Protein AF-0000000084936678 (afdb_homodimer)

Foldseek 3Di:
DPDVVVVVVVVVQPDDDDPVVVCVVVPVVDDPVRVLLVVLLLQLLLVVLVPPDDLVRSCVVSVHDSVSNVVSVVVLVPDDPVVSVVVNVVRD/DPPPVVVVVVVVQPDDDDPVVVCVVCPVVDDPVRVLLVVLLLQLLLVVLVPPDDLVRSCVVSVHDSVSNVVSVVVLVVDDPVVNVVVNVVRD

Sequence (184 aa):
MENVRWQSVLELVSLPRASEDTAMLLGLLLSHDEREAIGGRLAVFRALLDGQQSQRQIAASLGVSIATITRASNNLKTMSEAERALLSRLILMENVRWQSVLELVSLPRASEDTAMLLGLLLSHDEREAIGGRLAVFRALLDGQQSQRQIAASLGVSIATITRASNNLKTMSEAERALLSRLIL

Radius of gyration: 17.46 Å; Cα contacts (8 Å, |Δi|>4): 165; chains: 2; bounding box: 33×49×37 Å

Solvent-accessible surface area (backbone atoms only — not comparable to full-atom values): 10359 Å² total; per-residue (Å²): 137,72,59,58,47,36,51,52,47,47,56,57,50,28,46,70,47,54,57,69,56,47,49,53,54,48,55,71,56,35,55,73,69,53,43,52,50,37,15,49,45,49,52,48,51,47,46,58,71,67,57,82,55,53,72,68,54,48,23,67,75,69,72,48,55,64,67,60,49,49,51,51,51,51,53,57,67,72,44,51,72,68,55,48,53,50,49,48,62,69,72,96,135,79,55,62,44,36,53,52,47,47,56,57,52,29,44,71,47,55,56,69,57,47,48,52,53,47,55,70,56,38,54,71,68,53,42,51,49,39,15,49,47,49,53,48,52,48,45,60,70,68,58,83,55,54,72,68,54,47,24,67,76,70,72,48,55,63,66,62,50,50,51,51,51,51,56,57,67,72,43,52,73,69,54,47,53,50,48,49,62,69,71,99

Secondary structure (DSSP, 8-state):
-TTHHHHHHHHHHHS---HHHHHHHHHHHS-HHHHHHHHHHHHHHHHHHH--S-HHHHHHHHT--HHHHHHHHHHHHTS-HHHHHHHHHHH-/-TTHHHHHHHHHHHS---HHHHHHHHHHHS-HHHHHHHHHHHHHHHHHHH--S-HHHHHHHHT--HHHHHHHHHHHHTS-HHHHHHHHHHH-

pLDDT: mean 90.64, std 8.25, range [31.53, 96.69]

Organism: Ferrimonas balearica (strain DSM 9799 / CCM 4581 / KCTC 23876 / PAT) (NCBI:txid550540)

InterPro domains:
  IPR000831 Trp repressor [PF01371] (5-90)
  IPR010921 Trp repressor/replication initiator [SSF48295] (3-91)
  IPR013335 Trp repressor, bacterial [MF_00475] (2-91)
  IPR013335 Trp repressor, bacterial [PIRSF003196] (4-91)
  IPR013335 Trp repressor, bacterial [PTHR38025] (3-91)
  IPR013335 Trp repressor, bacterial [TIGR01321] (4-85)
  IPR038116 TrpR-like superfamily [G3DSA:1.10.1270.10] (1-92)

Nearest PDB structures (foldseek):
  1trr-assembly1_A  TM=7.959E-01  e=8.857E-05  Escherichia coli
  6fal-assembly1_A  TM=7.664E-01  e=2.453E-04  Escherichia coli
  1jhg-assembly1_A-2  TM=7.726E-01  e=2.937E-04  Escherichia coli
  6ejz-assembly2_D  TM=7.556E-01  e=5.036E-04  Escherichia coli 55989
  6ekp-assembly1_A  TM=7.319E-01  e=7.661E-04  Escherichia coli K-12

Structure (mmCIF, N/CA/C/O backbone):
data_AF-0000000084936678-model_v1
#
loop_
_entity.id
_entity.type
_entity.pdbx_description
1 polymer 'Trp operon repressor homolog'
#
loop_
_atom_site.group_PDB
_atom_site.id
_atom_site.type_symbol
_atom_site.label_atom_id
_atom_site.label_alt_id
_atom_site.label_comp_id
_atom_site.label_asym_id
_atom_site.label_entity_id
_atom_site.label_seq_id
_atom_site.pdbx_PDB_ins_code
_atom_site.Cartn_x
_atom_site.Cartn_y
_atom_site.Cartn_z
_atom_site.occupancy
_atom_site.B_iso_or_equiv
_atom_site.auth_seq_id
_atom_site.auth_comp_id
_atom_site.auth_asym_id
_atom_site.auth_atom_id
_atom_site.pdbx_PDB_model_num
ATOM 1 N N . MET A 1 1 ? 16.797 3.705 15.062 1 32.62 1 MET A N 1
ATOM 2 C CA . MET A 1 1 ? 15.875 4.824 14.906 1 32.62 1 MET A CA 1
ATOM 3 C C . MET A 1 1 ? 14.844 4.527 13.828 1 32.62 1 MET A C 1
ATOM 5 O O . MET A 1 1 ? 14.141 5.434 13.367 1 32.62 1 MET A O 1
ATOM 9 N N . GLU A 1 2 ? 15.164 3.379 12.977 1 51.28 2 GLU A N 1
ATOM 10 C CA . GLU A 1 2 ? 14.648 2.906 11.695 1 51.28 2 GLU A CA 1
ATOM 11 C C . GLU A 1 2 ? 13.12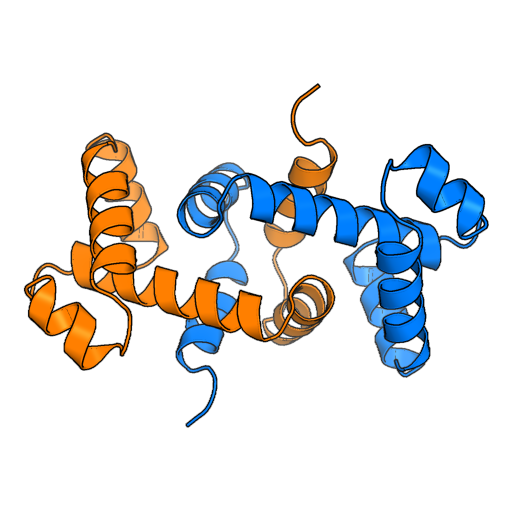5 2.896 11.688 1 51.28 2 GLU A C 1
ATOM 13 O O . GLU A 1 2 ? 12.492 3.053 12.734 1 51.28 2 GLU A O 1
ATOM 18 N N . ASN A 1 3 ? 12 2.264 10.992 1 75.69 3 ASN A N 1
ATOM 19 C CA . ASN A 1 3 ? 11.008 2.939 10.156 1 75.69 3 ASN A CA 1
ATOM 20 C C . ASN A 1 3 ? 9.727 3.219 10.93 1 75.69 3 ASN A C 1
ATOM 22 O O . ASN A 1 3 ? 8.703 2.574 10.695 1 75.69 3 ASN A O 1
ATOM 26 N N . VAL A 1 4 ? 10.023 4.027 12.133 1 86.5 4 VAL A N 1
ATOM 27 C CA . VAL A 1 4 ? 8.812 4.383 12.867 1 86.5 4 VAL A CA 1
ATOM 28 C C . VAL A 1 4 ? 7.699 4.738 11.883 1 86.5 4 VAL A C 1
ATOM 30 O O . VAL A 1 4 ? 6.543 4.363 12.078 1 86.5 4 VAL A O 1
ATOM 33 N N . ARG A 1 5 ? 8.148 5.441 11 1 91 5 ARG A N 1
ATOM 34 C CA . ARG A 1 5 ? 7.156 5.844 10.008 1 91 5 ARG A CA 1
ATOM 35 C C . ARG A 1 5 ? 6.582 4.629 9.281 1 91 5 ARG A C 1
ATOM 37 O O . ARG A 1 5 ? 5.371 4.551 9.055 1 91 5 ARG A O 1
ATOM 44 N N . TRP A 1 6 ? 7.504 3.85 9.055 1 93.69 6 TRP A N 1
ATOM 45 C CA . TRP A 1 6 ? 7.047 2.645 8.375 1 93.69 6 TRP A CA 1
ATOM 46 C C . TRP A 1 6 ? 6.18 1.791 9.289 1 93.69 6 TRP A C 1
ATOM 48 O O . TRP A 1 6 ? 5.195 1.194 8.852 1 93.69 6 TRP A O 1
ATOM 58 N N . GLN A 1 7 ? 6.496 1.784 10.5 1 92.56 7 GLN A N 1
ATOM 59 C CA . GLN A 1 7 ? 5.684 1.056 11.469 1 92.56 7 GLN A CA 1
ATOM 60 C C . GLN A 1 7 ? 4.27 1.625 11.531 1 92.56 7 GLN A C 1
ATOM 62 O O . GLN A 1 7 ? 3.301 0.879 11.703 1 92.56 7 GLN A O 1
ATOM 67 N N . SER A 1 8 ? 4.168 2.898 11.43 1 92.56 8 SER A N 1
ATOM 68 C CA . SER A 1 8 ? 2.859 3.541 11.414 1 92.56 8 SER A CA 1
ATOM 69 C C . SER A 1 8 ? 2.043 3.111 10.203 1 92.56 8 SER A C 1
ATOM 71 O O . SER A 1 8 ? 0.824 2.949 10.289 1 92.56 8 SER A O 1
ATOM 73 N N . VAL A 1 9 ? 2.723 2.953 9.07 1 93.5 9 VAL A N 1
ATOM 74 C CA . VAL A 1 9 ? 2.057 2.496 7.855 1 93.5 9 VAL A CA 1
ATOM 75 C C . VAL A 1 9 ? 1.539 1.072 8.055 1 93.5 9 VAL A C 1
ATOM 77 O O . VAL A 1 9 ? 0.389 0.771 7.727 1 93.5 9 VAL A O 1
ATOM 80 N N . LEU A 1 10 ? 2.414 0.251 8.609 1 92.19 10 LEU A N 1
ATOM 81 C CA . LEU A 1 10 ? 2.039 -1.143 8.82 1 92.19 10 LEU A CA 1
ATOM 82 C C . LEU A 1 10 ? 0.831 -1.247 9.742 1 92.19 10 LEU A C 1
ATOM 84 O O . LEU A 1 10 ? -0.087 -2.029 9.492 1 92.19 10 LEU A O 1
ATOM 88 N N . GLU A 1 11 ? 0.8 -0.441 10.773 1 89.38 11 GLU A N 1
ATOM 89 C CA . GLU A 1 11 ? -0.321 -0.437 11.703 1 89.38 11 GLU A CA 1
ATOM 90 C C . GLU A 1 11 ? -1.604 0.032 11.031 1 89.38 11 GLU A C 1
ATOM 92 O O . GLU A 1 11 ? -2.674 -0.544 11.242 1 89.38 11 GLU A O 1
ATOM 97 N N . LEU A 1 12 ? -1.441 0.962 10.258 1 89.69 12 LEU A N 1
ATOM 98 C CA . LEU A 1 12 ? -2.592 1.538 9.57 1 89.69 12 LEU A CA 1
ATOM 99 C C . LEU A 1 12 ? -3.195 0.539 8.586 1 89.69 12 LEU A C 1
ATOM 101 O O . LEU A 1 12 ? -4.414 0.367 8.539 1 89.69 12 LEU A O 1
ATOM 105 N N . VAL A 1 13 ? -2.371 -0.119 7.863 1 89.38 13 VAL A N 1
ATOM 106 C CA . VAL A 1 13 ? -2.816 -1.015 6.801 1 89.38 13 VAL A CA 1
ATOM 107 C C . VAL A 1 13 ? -3.338 -2.316 7.406 1 89.38 13 VAL A C 1
ATOM 109 O O . VAL A 1 13 ? -4.188 -2.988 6.812 1 89.38 13 VAL A O 1
ATOM 112 N N . SER A 1 14 ? -2.85 -2.709 8.594 1 87.5 14 SER A N 1
ATOM 113 C CA . SER A 1 14 ? -3.232 -3.965 9.234 1 87.5 14 SER A CA 1
ATOM 114 C C . SER A 1 14 ? -4.637 -3.879 9.82 1 87.5 14 SER A C 1
ATOM 116 O O . SER A 1 14 ? -5.246 -4.902 10.133 1 87.5 14 SER A O 1
ATOM 118 N N . LEU A 1 15 ? -5.156 -2.707 9.938 1 83.5 15 LEU A N 1
ATOM 119 C CA . LEU A 1 15 ? -6.496 -2.529 10.492 1 83.5 15 LEU A CA 1
ATOM 120 C C . LEU A 1 15 ? -7.559 -2.945 9.477 1 83.5 15 LEU A C 1
ATOM 122 O O . LEU A 1 15 ? -7.438 -2.646 8.289 1 83.5 15 LEU A O 1
ATOM 126 N N . PRO A 1 16 ? -8.484 -3.703 9.969 1 79.88 16 PRO A N 1
ATOM 127 C CA . PRO A 1 16 ? -9.555 -4.082 9.047 1 79.88 16 PRO A CA 1
ATOM 128 C C . PRO A 1 16 ? -10.312 -2.875 8.492 1 79.88 16 PRO A C 1
ATOM 130 O O . PRO A 1 16 ? -10.648 -1.954 9.242 1 79.88 16 PRO A O 1
ATOM 133 N N . ARG A 1 17 ? -10.461 -2.805 7.262 1 82.88 17 ARG A N 1
ATOM 134 C CA . ARG A 1 17 ? -11.188 -1.729 6.594 1 82.88 17 ARG A CA 1
ATOM 135 C C . ARG A 1 17 ? -11.945 -2.252 5.379 1 82.88 17 ARG A C 1
ATOM 137 O O . ARG A 1 17 ? -11.641 -3.334 4.871 1 82.88 17 ARG A O 1
ATOM 144 N N . ALA A 1 18 ? -12.961 -1.439 5.09 1 83.81 18 ALA A N 1
ATOM 145 C CA . ALA A 1 18 ? -13.609 -1.72 3.812 1 83.81 18 ALA A CA 1
ATOM 146 C C . ALA A 1 18 ? -12.648 -1.482 2.648 1 83.81 18 ALA A C 1
ATOM 148 O O . ALA A 1 18 ? -11.75 -0.643 2.738 1 83.81 18 ALA A O 1
ATOM 149 N N . SER A 1 19 ? -12.867 -2.254 1.565 1 83.44 19 SER A N 1
ATOM 150 C CA . SER A 1 19 ? -12.008 -2.148 0.391 1 83.44 19 SER A CA 1
ATOM 151 C C . SER A 1 19 ? -11.992 -0.725 -0.157 1 83.44 19 SER A C 1
ATOM 153 O O . SER A 1 19 ? -10.961 -0.252 -0.641 1 83.44 19 SER A O 1
ATOM 155 N N . GLU A 1 20 ? -13.07 -0.069 -0.043 1 87.38 20 GLU A N 1
ATOM 156 C CA . GLU A 1 20 ? -13.148 1.299 -0.547 1 87.38 20 GLU A CA 1
ATOM 157 C C . GLU A 1 20 ? -12.281 2.244 0.276 1 87.38 20 GLU A C 1
ATOM 159 O O . GLU A 1 20 ? -11.68 3.172 -0.267 1 87.38 20 GLU A O 1
ATOM 164 N N . ASP A 1 21 ? -12.25 1.997 1.565 1 87.81 21 ASP A N 1
ATOM 165 C CA . ASP A 1 21 ? -11.398 2.791 2.445 1 87.81 21 ASP A CA 1
ATOM 166 C C . ASP A 1 21 ? -9.914 2.523 2.164 1 87.81 21 ASP A C 1
ATOM 168 O O . ASP A 1 21 ? -9.102 3.447 2.172 1 87.81 21 ASP A O 1
ATOM 172 N N . THR A 1 22 ? -9.648 1.272 1.885 1 90 22 THR A N 1
ATOM 173 C CA . THR A 1 22 ? -8.281 0.9 1.558 1 90 22 THR A CA 1
ATOM 174 C C . THR A 1 22 ? -7.844 1.538 0.241 1 90 22 THR A C 1
ATOM 176 O O . THR A 1 22 ? -6.719 2.031 0.125 1 90 22 THR A O 1
ATOM 179 N N . ALA A 1 23 ? -8.727 1.557 -0.674 1 91.5 23 ALA A N 1
ATOM 180 C CA . ALA A 1 23 ? -8.445 2.156 -1.976 1 91.5 23 ALA A CA 1
ATOM 181 C C . ALA A 1 23 ? -8.164 3.65 -1.841 1 91.5 23 ALA A C 1
ATOM 183 O O . ALA A 1 23 ? -7.2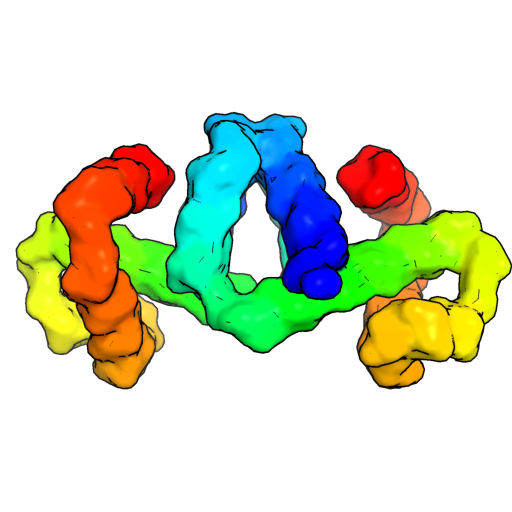7 4.184 -2.504 1 91.5 23 ALA A O 1
ATOM 184 N N . MET A 1 24 ? -8.93 4.281 -1.077 1 88.5 24 MET A N 1
ATOM 185 C CA . MET A 1 24 ? -8.734 5.711 -0.857 1 88.5 24 MET A CA 1
ATOM 186 C C . MET A 1 24 ? -7.391 5.977 -0.185 1 88.5 24 MET A C 1
ATOM 188 O O . MET A 1 24 ? -6.633 6.844 -0.621 1 88.5 24 MET A O 1
ATOM 192 N N . LEU A 1 25 ? -7.141 5.219 0.84 1 90.5 25 LEU A N 1
ATOM 193 C CA . LEU A 1 25 ? -5.91 5.383 1.606 1 90.5 25 LEU A CA 1
ATOM 194 C C . LEU A 1 25 ? -4.688 5.137 0.73 1 90.5 25 LEU A C 1
ATOM 196 O O . LEU A 1 25 ? -3.789 5.98 0.659 1 90.5 25 LEU A O 1
ATOM 200 N N . LEU A 1 26 ? -4.695 4.078 0.076 1 92.56 26 LEU A N 1
ATOM 201 C CA . LEU A 1 26 ? -3.543 3.734 -0.75 1 92.56 26 LEU A CA 1
ATOM 202 C C . LEU A 1 26 ? -3.469 4.629 -1.982 1 92.56 26 LEU A C 1
AT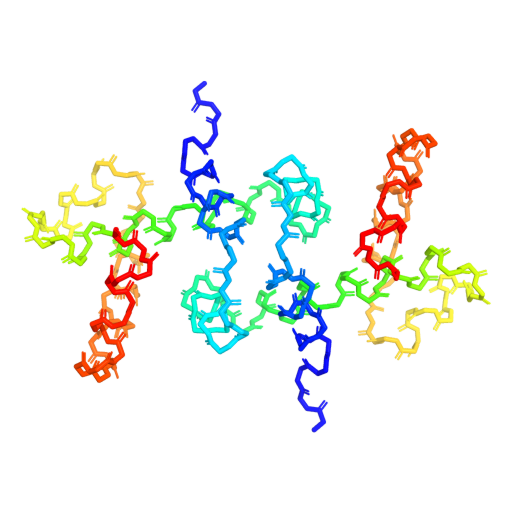OM 204 O O . LEU A 1 26 ? -2.381 4.91 -2.488 1 92.56 26 LEU A O 1
ATOM 208 N N . GLY A 1 27 ? -4.59 5.059 -2.449 1 90.12 27 GLY A N 1
ATOM 209 C CA . GLY A 1 27 ? -4.613 6.008 -3.553 1 90.12 27 GLY A CA 1
ATOM 210 C C . GLY A 1 27 ? -3.945 7.328 -3.219 1 90.12 27 GLY A C 1
ATOM 211 O O . GLY A 1 27 ? -3.42 8.008 -4.105 1 90.12 27 GLY A O 1
ATOM 212 N N . LEU A 1 28 ? -3.904 7.691 -1.972 1 88.25 28 LEU A N 1
ATOM 213 C CA . LEU A 1 28 ? -3.266 8.922 -1.516 1 88.25 28 LEU A CA 1
ATOM 214 C C . LEU A 1 28 ? -1.771 8.711 -1.296 1 88.25 28 LEU A C 1
ATOM 216 O O . LEU A 1 28 ? -0.969 9.609 -1.553 1 88.25 28 LEU A O 1
ATOM 220 N N . LEU A 1 29 ? -1.426 7.531 -0.917 1 92.69 29 LEU A N 1
ATOM 221 C CA . LEU A 1 29 ? -0.052 7.27 -0.503 1 92.69 29 LEU A CA 1
ATOM 222 C C . LEU A 1 29 ? 0.799 6.828 -1.688 1 92.69 29 LEU A C 1
ATOM 224 O O . LEU A 1 29 ? 2.027 6.914 -1.644 1 92.69 29 LEU A O 1
ATOM 228 N N . LEU A 1 30 ? 0.052 6.402 -2.73 1 93.5 30 LEU A N 1
ATOM 229 C CA . LEU A 1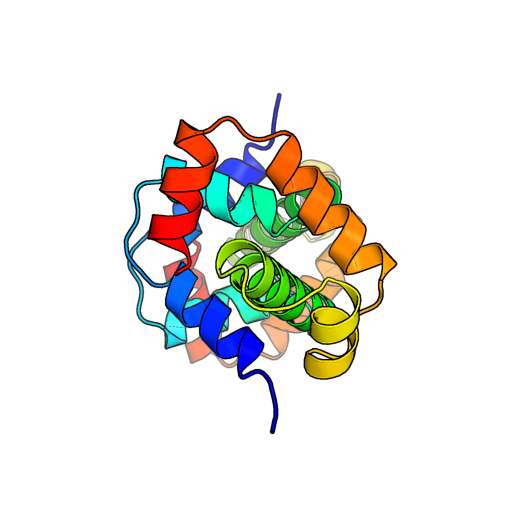 30 ? 0.764 5.836 -3.871 1 93.5 30 LEU A CA 1
ATOM 230 C C . LEU A 1 30 ? 0.402 6.574 -5.156 1 93.5 30 LEU A C 1
ATOM 232 O O . LEU A 1 30 ? -0.756 6.945 -5.359 1 93.5 30 LEU A O 1
ATOM 236 N N . SER A 1 31 ? 1.42 6.789 -5.949 1 90.38 31 SER A N 1
ATOM 237 C CA . SER A 1 31 ? 1.138 7.289 -7.293 1 90.38 31 SER A CA 1
ATOM 238 C C . SER A 1 31 ? 0.557 6.195 -8.18 1 90.38 31 SER A C 1
ATOM 240 O O . SER A 1 31 ? 0.519 5.027 -7.785 1 90.38 31 SER A O 1
ATOM 242 N N . HIS A 1 32 ? 0.109 6.605 -9.344 1 91.94 32 HIS A N 1
ATOM 243 C CA . HIS A 1 32 ? -0.412 5.648 -10.312 1 91.94 32 HIS A CA 1
ATOM 244 C C . HIS A 1 32 ? 0.655 4.637 -10.719 1 91.94 32 HIS A C 1
ATOM 246 O O . HIS A 1 32 ? 0.387 3.434 -10.766 1 91.94 32 HIS A O 1
ATOM 252 N N . ASP A 1 33 ? 1.854 5.113 -10.945 1 92.19 33 ASP A N 1
ATOM 253 C CA . ASP A 1 33 ? 2.941 4.234 -11.359 1 92.19 33 ASP A CA 1
ATOM 254 C C . ASP A 1 33 ? 3.293 3.238 -10.258 1 92.19 33 ASP A C 1
ATOM 256 O O . ASP A 1 33 ? 3.6 2.078 -10.531 1 92.19 33 ASP A O 1
ATOM 260 N N . GLU A 1 34 ? 3.244 3.709 -9.047 1 93.94 34 GLU A N 1
ATOM 261 C CA . GLU A 1 34 ? 3.541 2.836 -7.91 1 93.94 34 GLU A CA 1
ATOM 262 C C . GLU A 1 34 ? 2.498 1.731 -7.777 1 93.94 34 GLU A C 1
ATOM 264 O O . GLU A 1 34 ? 2.838 0.58 -7.5 1 93.94 34 GLU A O 1
ATOM 269 N N . ARG A 1 35 ? 1.294 2.078 -8.008 1 95.06 35 ARG A N 1
ATOM 270 C CA . ARG A 1 35 ? 0.214 1.1 -7.934 1 95.06 35 ARG A CA 1
ATOM 271 C C . ARG A 1 35 ? 0.36 0.038 -9.016 1 95.06 35 ARG A C 1
ATOM 273 O O . ARG A 1 35 ? 0.189 -1.154 -8.758 1 95.06 35 ARG A O 1
ATOM 280 N N . GLU A 1 36 ? 0.684 0.485 -10.125 1 93.19 36 GLU A N 1
ATOM 281 C CA . GLU A 1 36 ? 0.899 -0.444 -11.227 1 93.19 36 GLU A CA 1
ATOM 282 C C . GLU A 1 36 ? 2.064 -1.385 -10.938 1 93.19 36 GLU A C 1
ATOM 284 O O . GLU A 1 36 ? 1.986 -2.584 -11.219 1 93.19 36 GLU A O 1
ATOM 289 N N . ALA A 1 37 ? 3.066 -0.83 -10.438 1 92.56 37 ALA A N 1
ATOM 290 C CA . ALA A 1 37 ? 4.254 -1.618 -10.125 1 92.56 37 ALA A CA 1
ATOM 291 C C . ALA A 1 37 ? 3.951 -2.666 -9.055 1 92.56 37 ALA A C 1
ATOM 293 O O . ALA A 1 37 ? 4.352 -3.824 -9.188 1 92.56 37 ALA A O 1
ATOM 294 N N . ILE A 1 38 ? 3.271 -2.27 -8.047 1 95.06 38 ILE A N 1
ATOM 295 C CA . ILE A 1 38 ? 2.936 -3.172 -6.957 1 95.06 38 ILE A CA 1
ATOM 296 C C . ILE A 1 38 ? 2.016 -4.281 -7.465 1 95.06 38 ILE A C 1
ATOM 298 O O . ILE A 1 38 ? 2.199 -5.453 -7.125 1 95.06 38 ILE A O 1
ATOM 302 N N . GLY A 1 39 ? 1.035 -3.863 -8.25 1 94.81 39 GLY A N 1
ATOM 303 C CA . GLY A 1 39 ? 0.168 -4.859 -8.852 1 94.81 39 GLY A CA 1
ATOM 304 C C . GLY A 1 39 ? 0.921 -5.875 -9.695 1 94.81 39 GLY A C 1
ATOM 305 O O . GLY A 1 39 ? 0.632 -7.07 -9.641 1 94.81 39 GLY A O 1
ATOM 306 N N . GLY A 1 40 ? 1.788 -5.355 -10.484 1 93.56 40 GLY A N 1
ATOM 307 C CA . GLY A 1 40 ? 2.619 -6.238 -11.289 1 93.56 40 GLY A CA 1
ATOM 308 C C . GLY A 1 40 ? 3.463 -7.184 -10.461 1 93.56 40 GLY A C 1
ATOM 309 O O . GLY A 1 40 ? 3.559 -8.375 -10.766 1 93.56 40 GLY A O 1
ATOM 310 N N . ARG A 1 41 ? 4.055 -6.699 -9.43 1 94 41 ARG A N 1
ATOM 311 C CA . ARG A 1 41 ? 4.895 -7.516 -8.562 1 94 41 ARG A CA 1
ATOM 312 C C . ARG A 1 41 ? 4.086 -8.617 -7.891 1 94 41 ARG A C 1
ATOM 314 O O . ARG A 1 41 ? 4.547 -9.758 -7.781 1 94 41 ARG A O 1
ATOM 321 N N . LEU A 1 42 ? 2.941 -8.258 -7.453 1 95.69 42 LEU A N 1
ATOM 322 C CA . LEU A 1 42 ? 2.094 -9.273 -6.832 1 95.69 42 LEU A CA 1
ATOM 323 C C . LEU A 1 42 ? 1.747 -10.375 -7.828 1 95.69 42 LEU A C 1
ATOM 325 O O . LEU A 1 42 ? 1.778 -11.562 -7.488 1 95.69 42 LEU A O 1
ATOM 329 N N . ALA A 1 43 ? 1.373 -9.969 -9.023 1 95.75 43 ALA A N 1
ATOM 330 C CA . ALA A 1 43 ? 1.023 -10.938 -10.062 1 95.75 43 ALA A CA 1
ATOM 331 C C . ALA A 1 43 ? 2.199 -11.859 -10.359 1 95.75 43 ALA A C 1
ATOM 333 O O . ALA A 1 43 ? 2.016 -13.062 -10.562 1 95.75 43 ALA A O 1
ATOM 334 N N . VAL A 1 44 ? 3.332 -11.32 -10.406 1 95.94 44 VAL A N 1
ATOM 335 C CA . VAL A 1 44 ? 4.539 -12.094 -10.695 1 95.94 44 VAL A CA 1
ATOM 336 C C . VAL A 1 44 ? 4.781 -13.109 -9.57 1 95.94 44 VAL A C 1
ATOM 338 O O . VAL A 1 44 ? 5.043 -14.281 -9.836 1 95.94 44 VAL A O 1
ATOM 341 N N . PHE A 1 45 ? 4.715 -12.633 -8.336 1 96.44 45 PHE A N 1
ATOM 342 C CA . PHE A 1 45 ? 4.93 -13.531 -7.211 1 96.44 45 PHE A CA 1
ATOM 343 C C . PHE A 1 45 ? 3.922 -14.68 -7.234 1 96.44 45 PHE A C 1
ATOM 345 O O . PHE A 1 45 ? 4.277 -15.828 -6.973 1 96.44 45 PHE A O 1
ATOM 352 N N . ARG A 1 46 ? 2.691 -14.383 -7.52 1 96.19 46 ARG A N 1
ATOM 353 C CA . ARG A 1 46 ? 1.658 -15.414 -7.578 1 96.19 46 ARG A CA 1
ATOM 354 C C . ARG A 1 46 ? 1.969 -16.438 -8.664 1 96.19 46 ARG A C 1
ATOM 356 O O . ARG A 1 46 ? 1.832 -17.641 -8.445 1 96.19 46 ARG A O 1
ATOM 363 N N . ALA A 1 47 ? 2.344 -15.945 -9.812 1 96 47 ALA A N 1
ATOM 364 C CA . ALA A 1 47 ? 2.662 -16.844 -10.922 1 96 47 ALA A CA 1
ATOM 365 C C . ALA A 1 47 ? 3.846 -17.734 -10.586 1 96 47 ALA A C 1
ATOM 367 O O . ALA A 1 47 ? 3.838 -18.938 -10.898 1 96 47 ALA A O 1
ATOM 368 N N . LEU A 1 48 ? 4.859 -17.203 -9.992 1 96.06 48 LEU A N 1
ATOM 369 C CA . LEU A 1 48 ? 6.047 -17.969 -9.633 1 96.06 48 LEU A CA 1
ATOM 370 C C . LEU A 1 48 ? 5.707 -19.031 -8.602 1 96.06 48 LEU A C 1
ATOM 372 O O . LEU A 1 48 ? 6.215 -20.156 -8.68 1 96.06 48 LEU A O 1
ATOM 376 N N . LEU A 1 49 ? 4.887 -18.688 -7.664 1 94.56 49 LEU A N 1
ATOM 377 C CA . LEU A 1 49 ? 4.527 -19.625 -6.613 1 94.56 49 LEU A CA 1
ATOM 378 C C . LEU A 1 49 ? 3.623 -20.734 -7.156 1 94.56 49 LEU A C 1
ATOM 380 O O . LEU A 1 49 ? 3.66 -21.859 -6.672 1 94.56 49 LEU A O 1
ATOM 384 N N . ASP A 1 50 ? 2.746 -20.297 -8.062 1 93.44 50 ASP A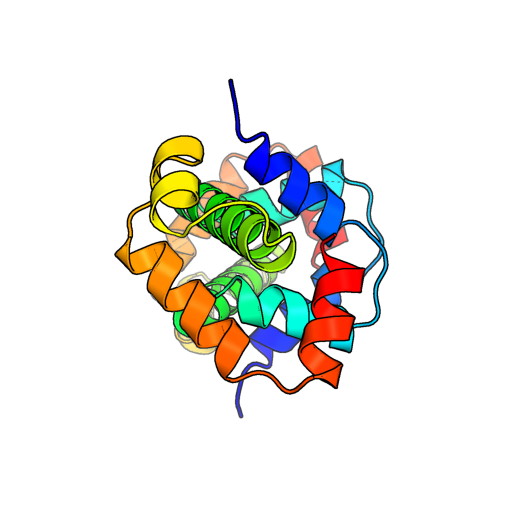 N 1
ATOM 385 C CA . ASP A 1 50 ? 1.901 -21.281 -8.734 1 93.44 50 ASP A CA 1
ATOM 386 C C . ASP A 1 50 ? 2.744 -22.344 -9.445 1 93.44 50 ASP A C 1
ATOM 388 O O . ASP A 1 50 ? 2.354 -23.516 -9.516 1 93.44 50 ASP A O 1
ATOM 392 N N . GLY A 1 51 ? 3.773 -21.922 -10.109 1 93.12 51 GLY A N 1
ATOM 393 C CA . GLY A 1 51 ? 4.77 -22.844 -10.625 1 93.12 51 GLY A CA 1
ATOM 394 C C . GLY A 1 51 ? 4.383 -23.453 -11.953 1 93.12 51 GLY A C 1
ATOM 395 O O . GLY A 1 51 ? 5.062 -24.359 -12.453 1 93.12 51 GLY A O 1
ATOM 396 N N . GLN A 1 52 ? 3.426 -23 -12.586 1 94.06 52 GLN A N 1
ATOM 397 C CA . GLN A 1 52 ? 2.916 -23.609 -13.805 1 94.06 52 GLN A CA 1
ATOM 398 C C . GLN A 1 52 ? 3.57 -23 -15.039 1 94.06 52 GLN A C 1
ATOM 400 O O . GLN A 1 52 ? 3.557 -23.594 -16.125 1 94.06 52 GLN A O 1
ATOM 405 N N . GLN A 1 53 ? 4.094 -21.844 -14.953 1 95.31 53 GLN A N 1
ATOM 406 C CA . GLN A 1 53 ? 4.652 -21.125 -16.094 1 95.31 53 GLN A CA 1
ATOM 407 C C . GLN A 1 53 ? 6.148 -20.891 -15.906 1 95.31 53 GLN A C 1
ATOM 409 O O . GLN A 1 53 ? 6.617 -20.688 -14.781 1 95.31 53 GLN A O 1
ATOM 414 N N . SER A 1 54 ? 6.848 -20.953 -17.031 1 95 54 SER A N 1
ATOM 415 C CA . SER A 1 54 ? 8.234 -20.516 -17.016 1 95 54 SER A CA 1
ATOM 416 C C . SER A 1 54 ? 8.336 -19 -16.828 1 95 54 SER A C 1
ATOM 418 O O . SER A 1 54 ? 7.348 -18.281 -17 1 95 54 SER A O 1
ATOM 420 N N . GLN A 1 55 ? 9.57 -18.516 -16.484 1 94.69 55 GLN A N 1
ATOM 421 C CA . GLN A 1 55 ? 9.773 -17.078 -16.312 1 94.69 55 GLN A CA 1
ATOM 422 C C . GLN A 1 55 ? 9.438 -16.328 -17.594 1 94.69 55 GLN A C 1
ATOM 424 O O . GLN A 1 55 ? 8.859 -15.242 -17.547 1 94.69 55 GLN A O 1
ATOM 429 N N . ARG A 1 56 ? 9.773 -16.984 -18.719 1 94.19 56 ARG A N 1
ATOM 430 C CA . ARG A 1 56 ? 9.5 -16.359 -20 1 94.19 56 ARG A CA 1
ATOM 431 C C . ARG A 1 56 ? 7.996 -16.266 -20.25 1 94.19 56 ARG A C 1
ATOM 433 O O . ARG A 1 56 ? 7.508 -15.258 -20.766 1 94.19 56 ARG A O 1
ATOM 440 N N . GLN A 1 57 ? 7.262 -17.297 -19.953 1 96.38 57 GLN A N 1
ATOM 441 C CA . GLN A 1 57 ? 5.812 -17.312 -20.125 1 96.38 57 GLN A CA 1
ATOM 442 C C . GLN A 1 57 ? 5.141 -16.281 -19.219 1 96.38 57 GLN A C 1
ATOM 444 O O . GLN A 1 57 ? 4.191 -15.617 -19.625 1 96.38 57 GLN A O 1
ATOM 449 N N . ILE A 1 58 ? 5.641 -16.109 -17.938 1 96.69 58 ILE A N 1
ATOM 450 C CA . ILE A 1 58 ? 5.105 -15.133 -17.016 1 96.69 58 ILE A CA 1
ATOM 451 C C . ILE A 1 58 ? 5.312 -13.727 -17.562 1 96.69 58 ILE A C 1
ATOM 453 O O . ILE A 1 58 ? 4.395 -12.898 -17.547 1 96.69 58 ILE A O 1
ATOM 457 N N . ALA A 1 59 ? 6.543 -13.438 -18.078 1 94.56 59 ALA A N 1
ATOM 458 C CA . ALA A 1 59 ?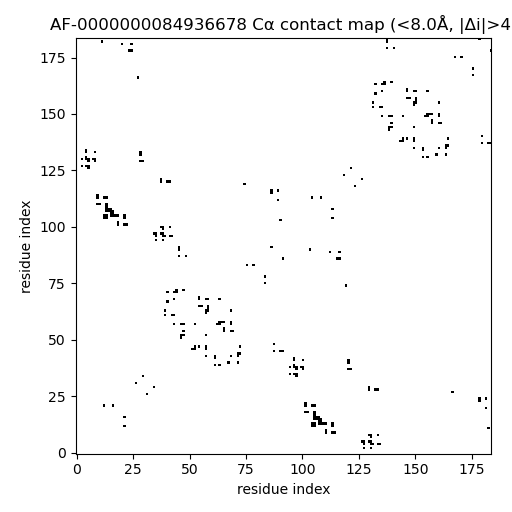 6.859 -12.133 -18.641 1 94.56 59 ALA A CA 1
ATOM 459 C C . ALA A 1 59 ? 5.918 -11.797 -19.797 1 94.56 59 ALA A C 1
ATOM 461 O O . ALA A 1 59 ? 5.402 -10.68 -19.875 1 94.56 59 ALA A O 1
ATOM 462 N N . ALA A 1 60 ? 5.645 -12.789 -20.656 1 93.94 60 ALA A N 1
ATOM 463 C CA . ALA A 1 60 ? 4.793 -12.594 -21.828 1 93.94 60 ALA A CA 1
ATOM 464 C C . ALA A 1 60 ? 3.342 -12.367 -21.422 1 93.94 60 ALA A C 1
ATOM 466 O O . ALA A 1 60 ? 2.662 -11.508 -21.984 1 93.94 60 ALA A O 1
ATOM 467 N N . SER A 1 61 ? 2.889 -13.086 -20.484 1 93.56 61 SER A N 1
ATOM 468 C CA . SER A 1 61 ? 1.482 -13.039 -20.094 1 93.56 61 SER A CA 1
ATOM 469 C C . SER A 1 61 ? 1.171 -11.781 -19.297 1 93.56 61 SER A C 1
ATOM 471 O O . SER A 1 61 ? 0.089 -11.203 -19.422 1 93.56 61 SER A O 1
ATOM 473 N N . LEU A 1 62 ? 2.123 -11.273 -18.484 1 93.44 62 LEU A N 1
ATOM 474 C CA . LEU A 1 62 ? 1.858 -10.164 -17.578 1 93.44 62 LEU A CA 1
ATOM 475 C C . LEU A 1 62 ? 2.385 -8.852 -18.156 1 93.44 62 LEU A C 1
ATOM 477 O O . LEU A 1 62 ? 2.039 -7.773 -17.672 1 93.44 62 LEU A O 1
ATOM 481 N N . GLY A 1 63 ? 3.17 -8.953 -19.156 1 92.5 63 GLY A N 1
ATOM 482 C CA . GLY A 1 63 ? 3.734 -7.742 -19.734 1 92.5 63 GLY A CA 1
ATOM 483 C C . GLY A 1 63 ? 4.73 -7.055 -18.812 1 92.5 63 GLY A C 1
ATOM 484 O O . GLY A 1 63 ? 4.727 -5.828 -18.703 1 92.5 63 GLY A O 1
ATOM 485 N N . VAL A 1 64 ? 5.5 -7.855 -18.047 1 91.31 64 VAL A N 1
ATOM 486 C CA . VAL A 1 64 ? 6.562 -7.324 -17.188 1 91.31 64 VAL A CA 1
ATOM 487 C C . VAL A 1 64 ? 7.922 -7.766 -17.734 1 91.31 64 VAL A C 1
ATOM 489 O O . VAL A 1 64 ? 8.008 -8.711 -18.516 1 91.31 64 VAL A O 1
ATOM 492 N N . SER A 1 65 ? 8.961 -7.047 -17.359 1 89.38 65 SER A N 1
ATOM 493 C CA . SER A 1 65 ? 10.297 -7.367 -17.859 1 89.38 65 SER A CA 1
ATOM 494 C C . SER A 1 65 ? 10.836 -8.641 -17.203 1 89.38 65 SER A C 1
ATOM 496 O O . SER A 1 65 ? 10.391 -9.023 -16.125 1 89.38 65 SER A O 1
ATOM 498 N N . ILE A 1 66 ? 11.797 -9.234 -17.859 1 91.81 66 ILE A N 1
ATOM 499 C CA . ILE A 1 66 ? 12.469 -10.414 -17.312 1 91.81 66 I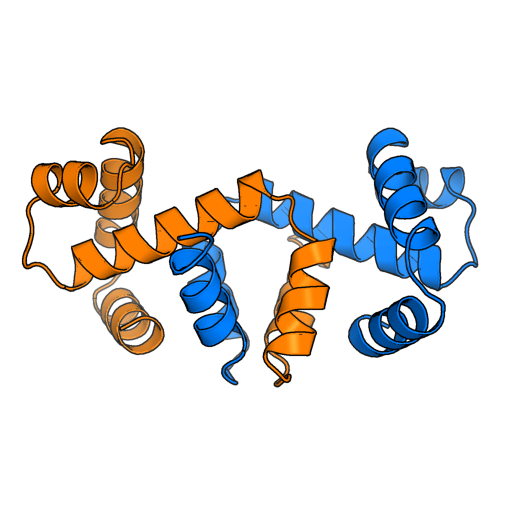LE A CA 1
ATOM 500 C C . ILE A 1 66 ? 13.25 -10.023 -16.062 1 91.81 66 ILE A C 1
ATOM 502 O O . ILE A 1 66 ? 13.352 -10.812 -15.117 1 91.81 66 ILE A O 1
ATOM 506 N N . ALA A 1 67 ? 13.75 -8.828 -16.109 1 90.19 67 ALA A N 1
ATOM 507 C CA . ALA A 1 67 ? 14.492 -8.359 -14.938 1 90.19 67 ALA A CA 1
ATOM 508 C C . ALA A 1 67 ? 13.594 -8.328 -13.695 1 90.19 67 ALA A C 1
ATOM 510 O O . ALA A 1 67 ? 14.031 -8.695 -12.602 1 90.19 67 ALA A O 1
ATOM 511 N N . THR A 1 68 ? 12.312 -7.863 -13.82 1 89.94 68 THR A N 1
ATOM 512 C CA . THR A 1 68 ? 11.344 -7.84 -12.734 1 89.94 68 THR A CA 1
ATOM 513 C C . THR A 1 68 ? 11.086 -9.25 -12.211 1 89.94 68 THR A C 1
ATOM 515 O O . THR A 1 68 ? 11.039 -9.469 -11 1 89.94 68 THR A O 1
ATOM 518 N N . ILE A 1 69 ? 10.984 -10.227 -13.07 1 94.69 69 ILE A N 1
ATOM 519 C CA . ILE A 1 69 ? 10.703 -11.609 -12.711 1 94.69 69 ILE A CA 1
ATOM 520 C C . ILE A 1 69 ? 11.914 -12.211 -12.008 1 94.69 69 ILE A C 1
ATOM 522 O O . ILE A 1 69 ? 11.773 -12.914 -11.008 1 94.69 69 ILE A O 1
ATOM 526 N N . THR A 1 70 ? 13.047 -11.922 -12.586 1 92.94 70 THR A N 1
ATOM 527 C CA . THR A 1 70 ? 14.273 -12.461 -12.016 1 92.94 70 THR A CA 1
ATOM 528 C C . THR A 1 70 ? 14.484 -11.938 -10.594 1 92.94 70 THR A C 1
ATOM 530 O O . THR A 1 70 ? 14.875 -12.695 -9.703 1 92.94 70 THR A O 1
ATOM 533 N N . ARG A 1 71 ? 14.211 -10.727 -10.383 1 90.69 71 ARG A N 1
ATOM 534 C CA . ARG A 1 71 ? 14.312 -10.156 -9.047 1 90.69 71 ARG A CA 1
ATOM 535 C C . ARG A 1 71 ? 13.336 -10.836 -8.094 1 90.69 71 ARG A C 1
ATOM 537 O O . ARG A 1 71 ? 13.688 -11.172 -6.961 1 90.69 71 ARG A O 1
ATOM 544 N N . ALA A 1 72 ? 12.125 -11.008 -8.562 1 94.44 72 ALA A N 1
ATOM 545 C CA . ALA A 1 72 ? 11.125 -11.68 -7.738 1 94.44 72 ALA A CA 1
ATOM 546 C C . ALA A 1 72 ? 11.531 -13.125 -7.438 1 94.44 72 ALA A C 1
ATOM 548 O O . ALA A 1 72 ? 11.391 -13.586 -6.305 1 94.44 72 ALA A O 1
ATOM 549 N N . SER A 1 73 ? 12.008 -13.797 -8.461 1 94.25 73 SER A N 1
ATOM 550 C CA . SER A 1 73 ? 12.453 -15.18 -8.305 1 94.25 73 SER A CA 1
ATOM 551 C C . SER A 1 73 ? 13.602 -15.281 -7.305 1 94.25 73 SER A C 1
ATOM 553 O O . SER A 1 73 ? 13.617 -16.188 -6.465 1 94.25 73 SER A O 1
ATOM 555 N N . ASN A 1 74 ? 14.508 -14.359 -7.398 1 93.5 74 ASN A N 1
ATOM 556 C CA . ASN A 1 74 ? 15.633 -14.336 -6.473 1 93.5 74 ASN A CA 1
ATOM 557 C C . ASN A 1 74 ? 15.172 -14.094 -5.039 1 93.5 74 ASN A C 1
ATOM 559 O O . ASN A 1 74 ? 15.711 -14.688 -4.102 1 93.5 74 ASN A O 1
ATOM 563 N N . ASN A 1 75 ? 14.211 -13.195 -4.926 1 91.38 75 ASN A N 1
ATOM 564 C CA . ASN A 1 75 ? 13.656 -12.961 -3.598 1 91.38 75 ASN A CA 1
ATOM 565 C C . ASN A 1 75 ? 13.07 -14.234 -3.004 1 91.38 75 ASN A C 1
ATOM 567 O O . ASN A 1 75 ? 13.289 -14.531 -1.829 1 91.38 75 ASN A O 1
ATOM 571 N N . LEU A 1 76 ? 12.391 -15.023 -3.748 1 93 76 LEU A N 1
ATOM 572 C CA . LEU A 1 76 ? 11.773 -16.266 -3.279 1 93 76 LEU A CA 1
ATOM 573 C C . LEU A 1 76 ? 12.828 -17.281 -2.887 1 93 76 LEU A C 1
ATOM 575 O O . LEU A 1 76 ? 12.656 -18.016 -1.908 1 93 76 LEU A O 1
ATOM 579 N N . LYS A 1 77 ? 13.867 -17.312 -3.627 1 93.56 77 LYS A N 1
ATOM 580 C CA . LYS A 1 77 ? 14.922 -18.281 -3.389 1 93.56 77 LYS A CA 1
ATOM 581 C C . LYS A 1 77 ? 15.625 -18.031 -2.061 1 93.56 77 LYS A C 1
ATOM 583 O O . LYS A 1 77 ? 16.156 -18.953 -1.439 1 93.56 77 LYS A O 1
ATOM 588 N N . THR A 1 78 ? 15.664 -16.828 -1.666 1 92.12 78 THR A N 1
ATOM 589 C CA . THR A 1 78 ? 16.359 -16.469 -0.439 1 92.12 78 THR A CA 1
ATOM 590 C C . THR A 1 78 ? 15.484 -16.703 0.782 1 92.12 78 THR A C 1
ATOM 592 O O . THR A 1 78 ? 15.953 -16.641 1.919 1 92.12 78 THR A O 1
ATOM 595 N N . MET A 1 79 ? 14.273 -17.062 0.545 1 90.81 79 MET A N 1
ATOM 596 C CA . MET A 1 79 ? 13.344 -17.266 1.652 1 90.81 79 MET A CA 1
ATOM 597 C C . MET A 1 79 ? 13.477 -18.688 2.207 1 90.81 79 MET A C 1
ATOM 599 O O . MET A 1 79 ? 13.773 -19.625 1.465 1 90.81 79 MET A O 1
ATOM 603 N N . SER A 1 80 ? 13.227 -18.75 3.498 1 92.75 80 SER A N 1
ATOM 604 C CA . SER A 1 80 ? 13.125 -20.078 4.098 1 92.75 80 SER A CA 1
ATOM 605 C C . SER A 1 80 ? 11.875 -20.797 3.629 1 92.75 80 SER A C 1
ATOM 607 O O . SER A 1 80 ? 10.953 -20.188 3.09 1 92.75 80 SER A O 1
ATOM 609 N N . GLU A 1 81 ? 11.859 -22.125 3.818 1 93.25 81 GLU A N 1
ATOM 610 C CA . GLU A 1 81 ? 10.68 -22.906 3.453 1 93.25 81 GLU A CA 1
ATOM 611 C C . GLU A 1 81 ? 9.445 -22.422 4.203 1 93.25 81 GLU A C 1
ATOM 613 O O . GLU A 1 81 ? 8.352 -22.344 3.633 1 93.25 81 GLU A O 1
ATOM 618 N N . ALA A 1 82 ? 9.625 -22.109 5.434 1 92.06 82 ALA A N 1
ATOM 619 C CA . ALA A 1 82 ? 8.516 -21.641 6.258 1 92.06 82 ALA A CA 1
ATOM 620 C C . ALA A 1 82 ? 7.992 -20.297 5.754 1 92.06 82 ALA A C 1
ATOM 622 O O . ALA A 1 82 ? 6.781 -20.078 5.719 1 92.06 82 ALA A O 1
ATOM 623 N N . GLU A 1 83 ? 8.875 -19.438 5.406 1 89.31 83 GLU A N 1
ATOM 624 C CA . GLU A 1 83 ? 8.484 -18.125 4.879 1 89.31 83 GLU A CA 1
ATOM 625 C C . GLU A 1 83 ? 7.746 -18.266 3.553 1 89.31 83 GLU A C 1
ATOM 627 O O . GLU A 1 83 ? 6.758 -17.562 3.312 1 89.31 83 GLU A O 1
ATOM 632 N N . ARG A 1 84 ? 8.25 -19.109 2.752 1 92.56 84 ARG A N 1
ATOM 633 C CA . ARG A 1 84 ? 7.633 -19.328 1.45 1 92.56 84 ARG A CA 1
ATOM 634 C C . ARG A 1 84 ? 6.227 -19.906 1.604 1 92.56 84 ARG A C 1
ATOM 636 O O . ARG A 1 84 ? 5.309 -19.516 0.88 1 92.56 84 ARG A O 1
ATOM 643 N N . ALA A 1 85 ? 6.086 -20.844 2.51 1 92.31 85 ALA A N 1
ATOM 644 C CA . ALA A 1 85 ? 4.773 -21.422 2.77 1 92.31 85 ALA A CA 1
ATOM 645 C C . ALA A 1 85 ? 3.795 -20.375 3.289 1 92.31 85 ALA A C 1
ATOM 647 O O . ALA A 1 85 ? 2.625 -20.359 2.9 1 92.31 85 ALA A O 1
ATOM 648 N N . LEU A 1 86 ? 4.301 -19.562 4.113 1 90.25 86 LEU A N 1
ATOM 649 C CA . LEU A 1 86 ? 3.471 -18.5 4.648 1 90.25 86 LEU A CA 1
ATOM 650 C C . LEU A 1 86 ? 3.049 -17.531 3.547 1 90.25 86 LEU A C 1
ATOM 652 O O . LEU A 1 86 ? 1.879 -17.141 3.467 1 90.25 86 LEU A O 1
ATOM 656 N N . LEU A 1 87 ? 3.971 -17.188 2.73 1 91.5 87 LEU A N 1
ATOM 657 C CA . LEU A 1 87 ? 3.676 -16.281 1.626 1 91.5 87 LEU A CA 1
ATOM 658 C C . LEU A 1 87 ? 2.621 -16.875 0.7 1 91.5 87 LEU A C 1
ATOM 660 O O . LEU A 1 87 ? 1.697 -16.172 0.274 1 91.5 87 LEU A O 1
ATOM 664 N N . SER A 1 88 ? 2.809 -18.156 0.43 1 93.19 88 SER A N 1
ATOM 665 C CA . SER A 1 88 ? 1.847 -18.844 -0.424 1 93.19 88 SER A CA 1
ATOM 666 C C . SER A 1 88 ? 0.443 -18.781 0.17 1 93.19 88 SER A C 1
ATOM 668 O O . SER A 1 88 ? -0.531 -18.547 -0.547 1 93.19 88 SER A O 1
ATOM 670 N N . ARG A 1 89 ? 0.35 -18.891 1.419 1 91 89 ARG A N 1
ATOM 671 C CA . ARG A 1 89 ? -0.941 -18.844 2.098 1 91 89 ARG A CA 1
ATOM 672 C C . ARG A 1 89 ? -1.536 -17.453 2.049 1 91 89 ARG A C 1
ATOM 674 O O . ARG A 1 89 ? -2.754 -17.281 1.943 1 91 89 ARG A O 1
ATOM 681 N N . LEU A 1 90 ? -0.687 -16.5 2.045 1 88.88 90 LEU A N 1
ATOM 682 C CA . LEU A 1 90 ? -1.146 -15.117 2.125 1 88.88 90 LEU A CA 1
ATOM 683 C C . LEU A 1 90 ? -1.624 -14.625 0.763 1 88.88 90 LEU A C 1
ATOM 685 O O . LEU A 1 90 ? -2.566 -13.828 0.681 1 88.88 90 LEU A O 1
ATOM 689 N N . ILE A 1 91 ? -0.993 -15.125 -0.296 1 91.06 91 ILE A N 1
ATOM 690 C CA . ILE A 1 91 ? -1.25 -14.383 -1.525 1 91.06 91 ILE A CA 1
ATOM 691 C C . ILE A 1 91 ? -1.957 -15.289 -2.535 1 91.06 91 ILE A C 1
ATOM 693 O O . ILE A 1 91 ? -2.42 -14.82 -3.578 1 91.06 91 ILE A O 1
ATOM 697 N N . LEU A 1 92 ? -1.861 -16.625 -2.219 1 87.62 92 LEU A N 1
ATOM 698 C CA . LEU A 1 92 ? -2.586 -17.5 -3.121 1 87.62 92 LEU A CA 1
ATOM 699 C C . LEU A 1 92 ? -4.016 -17.734 -2.635 1 87.62 92 LEU A C 1
ATOM 701 O O . LEU A 1 92 ? -4.27 -17.719 -1.428 1 87.62 92 LEU A O 1
ATOM 705 N N . MET B 1 1 ? -10.148 -1.275 -18.781 1 31.53 1 MET B N 1
ATOM 706 C CA . MET B 1 1 ? -9.352 -2.473 -18.531 1 31.53 1 MET B CA 1
ATOM 707 C C . MET B 1 1 ? -8.625 -2.383 -17.203 1 31.53 1 MET B C 1
ATOM 709 O O . MET B 1 1 ? -7.609 -3.045 -16.984 1 31.53 1 MET B O 1
ATOM 713 N N . GLU B 1 2 ? -8.844 -1.14 -16.312 1 51.34 2 GLU B N 1
ATOM 714 C CA . GLU B 1 2 ? -8.195 -0.555 -15.141 1 51.34 2 GLU B CA 1
ATOM 715 C C . GLU B 1 2 ? -7.953 -1.607 -14.062 1 51.34 2 GLU B C 1
ATOM 717 O O . GLU B 1 2 ? -8.602 -2.658 -14.055 1 51.34 2 GLU B O 1
ATOM 722 N N . ASN B 1 3 ? -7.004 -1.689 -12.969 1 76.69 3 ASN B N 1
ATOM 723 C CA . ASN B 1 3 ? -5.82 -2.479 -12.641 1 76.69 3 ASN B CA 1
ATOM 724 C C . ASN B 1 3 ? -6.188 -3.744 -11.867 1 76.69 3 ASN B C 1
ATOM 726 O O . ASN B 1 3 ? -6.172 -3.754 -10.641 1 76.69 3 ASN B O 1
ATOM 730 N N . VAL B 1 4 ? -6.945 -4.688 -12.766 1 86.62 4 VAL B N 1
ATOM 731 C CA . VAL B 1 4 ? -7.246 -5.973 -12.141 1 86.62 4 VAL B CA 1
ATOM 732 C C . VAL B 1 4 ? -6.152 -6.328 -11.133 1 86.62 4 VAL B C 1
ATOM 734 O O . VAL B 1 4 ? -6.438 -6.824 -10.047 1 86.62 4 VAL B O 1
ATOM 737 N N . ARG B 1 5 ? -5.074 -6.055 -11.586 1 91 5 ARG B N 1
ATOM 738 C CA . ARG B 1 5 ? -3.955 -6.371 -10.703 1 91 5 ARG B CA 1
ATOM 739 C C . ARG B 1 5 ? -4.004 -5.52 -9.438 1 91 5 ARG B C 1
ATOM 741 O O . ARG B 1 5 ? -3.762 -6.023 -8.336 1 91 5 ARG B O 1
ATOM 748 N N . TRP B 1 6 ? -4.316 -4.367 -9.742 1 93.69 6 TRP B N 1
ATOM 749 C CA . TRP B 1 6 ? -4.395 -3.479 -8.586 1 93.69 6 TRP B CA 1
ATOM 750 C C . TRP B 1 6 ? -5.566 -3.855 -7.684 1 93.69 6 TRP B C 1
ATOM 752 O O . TRP B 1 6 ? -5.461 -3.785 -6.457 1 93.69 6 TRP B O 1
ATOM 762 N N . GLN B 1 7 ? -6.609 -4.273 -8.25 1 92.56 7 GLN B N 1
ATOM 763 C CA . GLN B 1 7 ? -7.754 -4.727 -7.469 1 92.56 7 GLN B CA 1
ATOM 764 C C . GLN B 1 7 ? -7.387 -5.926 -6.594 1 92.56 7 GLN B C 1
ATOM 766 O O . GLN B 1 7 ? -7.867 -6.051 -5.469 1 92.56 7 GLN B O 1
ATOM 771 N N . SER B 1 8 ? -6.582 -6.781 -7.121 1 92.62 8 SER B N 1
ATOM 772 C CA . SER B 1 8 ? -6.113 -7.93 -6.352 1 92.62 8 SER B CA 1
ATOM 773 C C . SER B 1 8 ? -5.293 -7.488 -5.145 1 92.62 8 SER B C 1
ATOM 775 O O . SER B 1 8 ? -5.363 -8.102 -4.078 1 92.62 8 SER B O 1
ATOM 777 N N . VAL B 1 9 ? -4.48 -6.418 -5.34 1 93.44 9 VAL B N 1
ATOM 778 C CA . VAL B 1 9 ? -3.686 -5.875 -4.246 1 93.44 9 VAL B CA 1
ATOM 779 C C . VAL B 1 9 ? -4.605 -5.316 -3.162 1 93.44 9 VAL B C 1
ATOM 781 O O . VAL B 1 9 ? -4.414 -5.59 -1.975 1 93.44 9 VAL B O 1
ATOM 784 N N . LEU B 1 10 ? -5.594 -4.582 -3.619 1 92.19 10 LEU B N 1
ATOM 785 C CA . LEU B 1 10 ? -6.52 -3.971 -2.672 1 92.19 10 LEU B CA 1
ATOM 786 C C . LEU B 1 10 ? -7.25 -5.035 -1.862 1 92.19 10 LEU B C 1
ATOM 788 O O . LEU B 1 10 ? -7.406 -4.898 -0.647 1 92.19 10 LEU B O 1
ATOM 792 N N . GLU B 1 11 ? -7.648 -6.102 -2.502 1 89.31 11 GLU B N 1
ATOM 793 C CA . GLU B 1 11 ? -8.336 -7.195 -1.818 1 89.31 11 GLU B CA 1
ATOM 794 C C . GLU B 1 11 ? -7.41 -7.883 -0.814 1 89.31 11 GLU B C 1
ATOM 796 O O . GLU B 1 11 ? -7.828 -8.203 0.301 1 89.31 11 GLU B O 1
ATOM 801 N N . LEU B 1 12 ? -6.266 -8.039 -1.213 1 89.69 12 LEU B N 1
ATOM 802 C CA . LEU B 1 12 ? -5.285 -8.719 -0.369 1 89.69 12 LEU B CA 1
ATOM 803 C C . LEU B 1 12 ? -4.984 -7.898 0.881 1 89.69 12 LEU B C 1
ATOM 805 O O . LEU B 1 12 ? -4.945 -8.438 1.988 1 89.69 12 LEU B O 1
ATOM 809 N N . VAL B 1 13 ? -4.824 -6.617 0.711 1 89.25 13 VAL B N 1
ATOM 810 C CA . VAL B 1 13 ? -4.414 -5.738 1.801 1 89.25 13 VAL B CA 1
ATOM 811 C C . VAL B 1 13 ? -5.602 -5.469 2.723 1 89.25 13 VAL B C 1
ATOM 813 O O . VAL B 1 13 ? -5.422 -5.203 3.914 1 89.25 13 VAL B O 1
ATOM 816 N N . SER B 1 14 ? -6.828 -5.547 2.205 1 87.56 14 SER B N 1
ATOM 817 C CA . SER B 1 14 ? -8.023 -5.242 2.98 1 87.56 14 SER B CA 1
ATOM 818 C C . SER B 1 14 ? -8.359 -6.375 3.949 1 87.56 14 SER B C 1
ATOM 820 O O . SER B 1 14 ? -9.141 -6.191 4.879 1 87.56 14 SER B O 1
ATOM 822 N N . LEU B 1 15 ? -7.777 -7.492 3.756 1 83.56 15 LEU B N 1
ATOM 823 C CA . LEU B 1 15 ? -8.031 -8.625 4.633 1 83.56 15 LEU B CA 1
ATOM 824 C C . LEU B 1 15 ? -7.344 -8.438 5.98 1 83.56 15 LEU B C 1
ATOM 826 O O . LEU B 1 15 ? -6.195 -7.988 6.039 1 83.56 15 LEU B O 1
ATOM 830 N N . PRO B 1 16 ? -8.102 -8.703 6.992 1 80.25 16 PRO B N 1
ATOM 831 C CA . PRO B 1 16 ? -7.461 -8.578 8.305 1 80.25 16 PRO B CA 1
ATOM 832 C C . PRO B 1 16 ? -6.277 -9.531 8.477 1 80.25 16 PRO B C 1
ATOM 834 O O . PRO B 1 16 ? -6.359 -10.695 8.094 1 80.25 16 PRO B O 1
ATOM 837 N N . ARG B 1 17 ? -5.203 -9.039 8.898 1 82.88 17 ARG B N 1
ATOM 838 C CA . ARG B 1 17 ? -3.996 -9.82 9.141 1 82.88 17 ARG B CA 1
ATOM 839 C C . ARG B 1 17 ? -3.227 -9.297 10.344 1 82.88 17 ARG B C 1
ATOM 841 O O . ARG B 1 17 ? -3.428 -8.156 10.766 1 82.88 17 ARG B O 1
ATOM 848 N N . ALA B 1 18 ? -2.451 -10.281 10.836 1 83.75 18 ALA B N 1
ATOM 849 C CA . ALA B 1 18 ? -1.5 -9.812 11.844 1 83.75 18 ALA B CA 1
ATOM 850 C C . ALA B 1 18 ? -0.478 -8.859 11.242 1 83.75 18 ALA B C 1
ATOM 852 O O . ALA B 1 18 ? -0.151 -8.961 10.055 1 83.75 18 ALA B O 1
ATOM 853 N N . SER B 1 19 ? -0.037 -7.918 12.094 1 83.5 19 SER B N 1
ATOM 854 C CA . SER B 1 19 ? 0.927 -6.926 11.633 1 83.5 19 SER B CA 1
ATOM 855 C C . SER B 1 19 ? 2.172 -7.586 11.055 1 83.5 19 SER B C 1
ATOM 857 O O . SER B 1 19 ? 2.758 -7.086 10.094 1 83.5 19 SER B O 1
ATOM 859 N N . GLU B 1 20 ? 2.58 -8.68 11.578 1 87.31 20 GLU B N 1
ATOM 860 C CA . GLU B 1 20 ? 3.766 -9.383 11.094 1 87.31 20 GLU B CA 1
ATOM 861 C C . GLU B 1 20 ? 3.543 -9.945 9.695 1 87.31 20 GLU B C 1
ATOM 863 O O . GLU B 1 20 ? 4.461 -9.945 8.867 1 87.31 20 GLU B O 1
ATOM 868 N N . ASP B 1 21 ? 2.311 -10.391 9.469 1 87.81 21 ASP B N 1
ATOM 869 C CA . ASP B 1 21 ? 1.964 -10.883 8.141 1 87.81 21 ASP B CA 1
ATOM 870 C C . ASP B 1 21 ? 1.93 -9.742 7.125 1 87.81 21 ASP B C 1
ATOM 872 O O . ASP B 1 21 ? 2.377 -9.906 5.984 1 87.81 21 ASP B O 1
ATOM 876 N N . THR B 1 22 ? 1.449 -8.656 7.59 1 90 22 THR B N 1
ATOM 877 C CA . THR B 1 22 ? 1.404 -7.484 6.723 1 90 22 THR B CA 1
ATOM 878 C C . THR B 1 22 ? 2.814 -7.008 6.387 1 90 22 THR B C 1
ATOM 880 O O . THR B 1 22 ? 3.098 -6.648 5.242 1 90 22 THR B O 1
ATOM 883 N N . ALA B 1 23 ? 3.658 -7.008 7.371 1 91.44 23 ALA B N 1
ATOM 884 C CA . ALA B 1 23 ? 5.047 -6.602 7.176 1 91.44 23 ALA B CA 1
ATOM 885 C C . ALA B 1 23 ? 5.746 -7.5 6.164 1 91.44 23 ALA B C 1
ATOM 887 O O . ALA B 1 23 ? 6.523 -7.023 5.332 1 91.44 23 ALA B O 1
ATOM 888 N N . MET B 1 24 ? 5.527 -8.734 6.277 1 88.44 24 MET B N 1
ATOM 889 C CA . MET B 1 24 ? 6.129 -9.68 5.34 1 88.44 24 MET B CA 1
ATOM 890 C C . MET B 1 24 ? 5.617 -9.438 3.924 1 88.44 24 MET B C 1
ATOM 892 O O . MET B 1 24 ? 6.402 -9.375 2.977 1 88.44 24 MET B O 1
ATOM 896 N N . LEU B 1 25 ? 4.32 -9.328 3.822 1 90.5 25 LEU B N 1
ATOM 897 C CA . LEU B 1 25 ? 3.688 -9.133 2.523 1 90.5 25 LEU B CA 1
ATOM 898 C C . LEU B 1 25 ? 4.18 -7.848 1.866 1 90.5 25 LEU B C 1
ATOM 900 O O . LEU B 1 25 ? 4.645 -7.871 0.724 1 90.5 25 LEU B O 1
ATOM 904 N N . LEU B 1 26 ? 4.141 -6.801 2.584 1 92.5 26 LEU B N 1
ATOM 905 C CA . LEU B 1 26 ? 4.543 -5.516 2.02 1 92.5 26 LEU B CA 1
ATOM 906 C C . LEU B 1 26 ? 6.055 -5.453 1.831 1 92.5 26 LEU B C 1
ATOM 908 O O . LEU B 1 26 ? 6.543 -4.781 0.92 1 92.5 26 LEU B O 1
ATOM 912 N N . GLY B 1 27 ? 6.762 -6.164 2.656 1 90.19 27 GLY B N 1
ATOM 913 C CA . GLY B 1 27 ? 8.203 -6.258 2.488 1 90.19 27 GLY B CA 1
ATOM 914 C C . GLY B 1 27 ? 8.609 -6.926 1.19 1 90.19 27 GLY B C 1
ATOM 915 O O . GLY B 1 27 ? 9.68 -6.641 0.649 1 90.19 27 GLY B O 1
ATOM 916 N N . LEU B 1 28 ? 7.785 -7.746 0.678 1 88.12 28 LEU B N 1
ATOM 917 C CA . LEU B 1 28 ? 8.039 -8.438 -0.583 1 88.12 28 LEU B CA 1
ATOM 918 C C . LEU B 1 28 ? 7.625 -7.57 -1.768 1 88.12 28 LEU B C 1
ATOM 920 O O . LEU B 1 28 ? 8.273 -7.59 -2.814 1 88.12 28 LEU B O 1
ATOM 924 N N . LEU B 1 29 ? 6.637 -6.801 -1.58 1 92.69 29 LEU B N 1
ATOM 925 C CA . LEU B 1 29 ? 6.047 -6.07 -2.697 1 92.69 29 LEU B CA 1
ATOM 926 C C . LEU B 1 29 ? 6.715 -4.707 -2.867 1 92.69 29 LEU B C 1
ATOM 928 O O . LEU B 1 29 ? 6.637 -4.105 -3.939 1 92.69 29 LEU B O 1
ATOM 932 N N . LEU B 1 30 ? 7.379 -4.301 -1.765 1 93.5 30 LEU B N 1
ATOM 933 C CA . LEU B 1 30 ? 7.957 -2.963 -1.771 1 93.5 30 LEU B CA 1
ATOM 934 C C . LEU B 1 30 ? 9.453 -3.014 -1.505 1 93.5 30 LEU B C 1
ATOM 936 O O . LEU B 1 30 ? 9.914 -3.807 -0.679 1 93.5 30 LEU B O 1
ATOM 940 N N . SER B 1 31 ? 10.172 -2.189 -2.221 1 90.25 31 SER B N 1
ATOM 941 C CA . SER B 1 31 ? 11.578 -2.01 -1.887 1 90.25 31 SER B CA 1
ATOM 942 C C . SER B 1 31 ? 11.75 -1.163 -0.629 1 90.25 31 SER B C 1
ATOM 944 O O . SER B 1 31 ? 10.773 -0.601 -0.12 1 90.25 31 SER B O 1
ATOM 946 N N . HIS B 1 32 ? 12.961 -1.116 -0.163 1 91.88 32 HIS B N 1
ATOM 947 C CA . HIS B 1 32 ? 13.266 -0.29 1 1 91.88 32 HIS B CA 1
ATOM 948 C C . HIS B 1 32 ? 12.953 1.178 0.73 1 91.88 32 HIS B C 1
ATOM 950 O O . HIS B 1 32 ? 12.344 1.851 1.565 1 91.88 32 HIS B O 1
ATOM 956 N N . ASP B 1 33 ? 13.336 1.65 -0.443 1 92.06 33 ASP B N 1
ATOM 957 C CA . ASP B 1 33 ? 13.102 3.049 -0.793 1 92.06 33 ASP B CA 1
ATOM 958 C C . ASP B 1 33 ? 11.609 3.354 -0.877 1 92.06 33 ASP B C 1
ATOM 960 O O . ASP B 1 33 ? 11.172 4.434 -0.48 1 92.06 33 ASP B O 1
ATOM 964 N N . GLU B 1 34 ? 10.867 2.406 -1.396 1 93.94 34 GLU B N 1
ATOM 965 C CA . GLU B 1 34 ? 9.422 2.586 -1.503 1 93.94 34 GLU B CA 1
ATOM 966 C C . GLU B 1 34 ? 8.773 2.664 -0.124 1 93.94 34 GLU B C 1
ATOM 968 O O . GLU B 1 34 ? 7.879 3.48 0.1 1 93.94 34 GLU B O 1
ATOM 973 N N . ARG B 1 35 ? 9.25 1.882 0.768 1 95.06 35 ARG B N 1
ATOM 974 C CA . ARG B 1 35 ? 8.719 1.888 2.129 1 95.06 35 ARG B CA 1
ATOM 975 C C . ARG B 1 35 ? 9.008 3.213 2.822 1 95.06 35 ARG B C 1
ATOM 977 O O . ARG B 1 35 ? 8.141 3.773 3.492 1 95.06 35 ARG B O 1
ATOM 984 N N . GLU B 1 36 ? 10.164 3.637 2.613 1 93.19 36 GLU B N 1
ATOM 985 C CA . GLU B 1 36 ? 10.539 4.922 3.191 1 93.19 36 GLU B CA 1
ATOM 986 C C . GLU B 1 36 ? 9.688 6.055 2.625 1 93.19 36 GLU B C 1
ATOM 988 O O . GLU B 1 36 ? 9.25 6.941 3.363 1 93.19 36 GLU B O 1
ATOM 993 N N . ALA B 1 37 ? 9.5 6.012 1.398 1 92.56 37 ALA B N 1
ATOM 994 C CA . ALA B 1 37 ? 8.711 7.043 0.73 1 92.56 37 ALA B CA 1
ATOM 995 C C . ALA B 1 37 ? 7.266 7.031 1.222 1 92.56 37 ALA B C 1
ATOM 997 O O . ALA B 1 37 ? 6.691 8.086 1.505 1 92.56 37 ALA B O 1
ATOM 998 N N . ILE B 1 38 ? 6.707 5.875 1.31 1 95 38 ILE B N 1
ATOM 999 C CA . ILE B 1 38 ? 5.324 5.738 1.752 1 95 38 ILE B CA 1
ATOM 1000 C C . ILE B 1 38 ? 5.195 6.207 3.199 1 95 38 ILE B C 1
ATOM 1002 O O . ILE B 1 38 ? 4.246 6.918 3.545 1 95 38 ILE B O 1
ATOM 1006 N N . GLY B 1 39 ? 6.145 5.785 4.012 1 94.75 39 GLY B N 1
ATOM 1007 C CA . GLY B 1 39 ? 6.156 6.262 5.387 1 94.75 39 GLY B CA 1
ATOM 1008 C C . GLY B 1 39 ? 6.23 7.773 5.492 1 94.75 39 GLY B C 1
ATOM 1009 O O . GLY B 1 39 ? 5.539 8.375 6.316 1 94.75 39 GLY B O 1
ATOM 1010 N N . GLY B 1 40 ? 7.109 8.305 4.711 1 93.5 40 GLY B N 1
ATOM 1011 C CA . GLY B 1 40 ? 7.219 9.75 4.676 1 93.5 40 GLY B CA 1
ATOM 1012 C C . GLY B 1 40 ? 5.934 10.438 4.238 1 93.5 40 GLY B C 1
ATOM 1013 O O . GLY B 1 40 ? 5.52 11.43 4.836 1 93.5 40 GLY B O 1
ATOM 1014 N N . ARG B 1 41 ? 5.293 9.945 3.242 1 94.06 41 ARG B N 1
ATOM 1015 C CA . ARG B 1 41 ? 4.055 10.531 2.729 1 94.06 41 ARG B CA 1
ATOM 1016 C C . ARG B 1 41 ? 2.947 10.469 3.775 1 94.06 41 ARG B C 1
ATOM 1018 O O . ARG B 1 41 ? 2.189 11.43 3.936 1 94.06 41 ARG B O 1
ATOM 1025 N N . LEU B 1 42 ? 2.883 9.359 4.43 1 95.69 42 LEU B N 1
ATOM 1026 C CA . LEU B 1 42 ? 1.868 9.25 5.473 1 95.69 42 LEU B CA 1
ATOM 1027 C C . LEU B 1 42 ? 2.104 10.281 6.57 1 95.69 42 LEU B C 1
ATOM 1029 O O . LEU B 1 42 ? 1.156 10.914 7.047 1 95.69 42 LEU B O 1
ATOM 1033 N N . ALA B 1 43 ? 3.348 10.406 6.992 1 95.75 43 ALA B N 1
ATOM 1034 C CA . ALA B 1 43 ? 3.688 11.375 8.031 1 95.75 43 ALA B CA 1
ATOM 1035 C C . ALA B 1 43 ? 3.334 12.797 7.605 1 95.75 43 ALA B C 1
ATOM 1037 O O . ALA B 1 43 ? 2.844 13.586 8.406 1 95.75 43 ALA B O 1
ATOM 1038 N N . VAL B 1 44 ? 3.582 13.086 6.395 1 95.94 44 VAL B N 1
ATOM 1039 C CA . VAL B 1 44 ? 3.295 14.414 5.859 1 95.94 44 VAL B CA 1
ATOM 1040 C C . VAL B 1 44 ? 1.788 14.664 5.875 1 95.94 44 VAL B C 1
ATOM 1042 O O . VAL B 1 44 ? 1.33 15.719 6.312 1 95.94 44 VAL B O 1
ATOM 1045 N N . PHE B 1 45 ? 1.038 13.695 5.375 1 96.44 45 PHE B N 1
ATOM 1046 C CA . PHE B 1 45 ? -0.412 13.852 5.352 1 96.44 45 PHE B CA 1
ATOM 1047 C C . PHE B 1 45 ? -0.956 14.062 6.758 1 96.44 45 PHE B C 1
ATOM 1049 O O . PHE B 1 45 ? -1.844 14.891 6.973 1 96.44 45 PHE B O 1
ATOM 1056 N N . ARG B 1 46 ? -0.46 13.312 7.703 1 96.19 46 ARG B N 1
ATOM 1057 C CA . ARG B 1 46 ? -0.906 13.453 9.086 1 96.19 46 ARG B CA 1
ATOM 1058 C C . ARG B 1 46 ? -0.605 14.844 9.625 1 96.19 46 ARG B C 1
ATOM 1060 O O . ARG B 1 46 ? -1.448 15.461 10.281 1 96.19 46 ARG B O 1
ATOM 1067 N N . ALA B 1 47 ? 0.592 15.305 9.367 1 96 47 ALA B N 1
ATOM 1068 C CA . ALA B 1 47 ? 0.987 16.625 9.844 1 96 47 ALA B CA 1
ATOM 1069 C C . ALA B 1 47 ? 0.113 17.719 9.227 1 96 47 ALA B C 1
ATOM 1071 O O . ALA B 1 47 ? -0.293 18.656 9.906 1 96 47 ALA B O 1
ATOM 1072 N N . LEU B 1 48 ? -0.169 17.609 7.965 1 96.19 48 LEU B N 1
ATOM 1073 C CA . LEU B 1 48 ? -0.985 18.594 7.273 1 96.19 48 LEU B CA 1
ATOM 1074 C C . LEU B 1 48 ? -2.408 18.609 7.82 1 96.19 48 LEU B C 1
ATOM 1076 O O . LEU B 1 48 ? -3.01 19.672 7.984 1 96.19 48 LEU B O 1
ATOM 1080 N N . LEU B 1 49 ? -2.91 17.453 8.07 1 94.62 49 LEU B N 1
ATOM 1081 C CA . LEU B 1 49 ? -4.277 17.359 8.57 1 94.62 49 LEU B CA 1
ATOM 1082 C C . LEU B 1 49 ? -4.371 17.859 10.008 1 94.62 49 LEU B C 1
ATOM 1084 O O . LEU B 1 49 ? -5.406 18.375 10.414 1 94.62 49 LEU B O 1
ATOM 1088 N N . ASP B 1 50 ? -3.312 17.531 10.758 1 93.44 50 ASP B N 1
ATOM 1089 C CA . ASP B 1 50 ? -3.246 18.047 12.117 1 93.44 50 ASP B CA 1
ATOM 1090 C C . ASP B 1 50 ? -3.314 19.578 12.133 1 93.44 50 ASP B C 1
ATOM 1092 O O . ASP B 1 50 ? -3.863 20.172 13.062 1 93.44 50 ASP B O 1
ATOM 1096 N N . GLY B 1 51 ? -2.617 20.203 11.234 1 93.12 51 GLY B N 1
ATOM 1097 C CA . GLY B 1 51 ? -2.787 21.625 11.008 1 93.12 51 GLY B CA 1
ATOM 1098 C C . GLY B 1 51 ? -1.992 22.484 11.977 1 93.12 51 GLY B C 1
ATOM 1099 O O . GLY B 1 51 ? -2.135 23.703 11.992 1 93.12 51 GLY B O 1
ATOM 1100 N N . GLN B 1 52 ? -1.144 21.953 12.703 1 94.06 52 GLN B N 1
ATOM 1101 C CA . GLN B 1 52 ? -0.435 22.688 13.75 1 94.06 52 GLN B CA 1
ATOM 1102 C C . GLN B 1 52 ? 0.873 23.266 13.219 1 94.06 52 GLN B C 1
ATOM 1104 O O . GLN B 1 52 ? 1.426 24.203 13.812 1 94.06 52 GLN B O 1
ATOM 1109 N N . GLN B 1 53 ? 1.399 22.766 12.188 1 95.38 53 GLN B N 1
ATOM 1110 C CA . GLN B 1 53 ? 2.697 23.172 11.656 1 95.38 53 GLN B CA 1
ATOM 1111 C C . GLN B 1 53 ? 2.561 23.75 10.25 1 95.38 53 GLN B C 1
ATOM 1113 O O . GLN B 1 53 ? 1.702 23.312 9.477 1 95.38 53 GLN B O 1
ATOM 1118 N N . SER B 1 54 ? 3.428 24.734 9.992 1 95.06 54 SER B N 1
ATOM 1119 C CA . SER B 1 54 ? 3.545 25.203 8.609 1 95.06 54 SER B CA 1
ATOM 1120 C C . SER B 1 54 ? 4.23 24.156 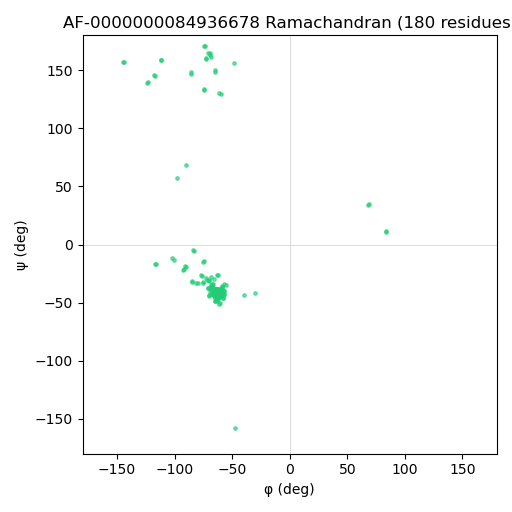7.73 1 95.06 54 SER B C 1
ATOM 1122 O O . SER B 1 54 ? 4.848 23.219 8.242 1 95.06 54 SER B O 1
ATOM 1124 N N . GLN B 1 55 ? 4.098 24.344 6.387 1 94.88 55 GLN B N 1
ATOM 1125 C CA . GLN B 1 55 ? 4.738 23.406 5.465 1 94.88 55 GLN B CA 1
ATOM 1126 C C . GLN B 1 55 ? 6.246 23.359 5.684 1 94.88 55 GLN B C 1
ATOM 1128 O O . GLN B 1 55 ? 6.859 22.297 5.609 1 94.88 55 GLN B O 1
ATOM 1133 N N . ARG B 1 56 ? 6.797 24.547 6.016 1 94.31 56 ARG B N 1
ATOM 1134 C CA . ARG B 1 56 ? 8.234 24.625 6.266 1 94.31 56 ARG B CA 1
ATOM 1135 C C . ARG B 1 56 ? 8.609 23.859 7.531 1 94.31 56 ARG B C 1
ATOM 1137 O O . ARG B 1 56 ? 9.641 23.188 7.566 1 94.31 56 ARG B O 1
ATOM 1144 N N . GLN B 1 57 ? 7.844 23.984 8.586 1 96.38 57 GLN B N 1
ATOM 1145 C CA . GLN B 1 57 ? 8.078 23.281 9.844 1 96.38 57 GLN B CA 1
ATOM 1146 C C . GLN B 1 57 ? 7.961 21.766 9.656 1 96.38 57 GLN B C 1
ATOM 1148 O O . GLN B 1 57 ? 8.758 21 10.211 1 96.38 57 GLN B O 1
ATOM 1153 N N . ILE B 1 58 ? 6.977 21.312 8.797 1 96.69 58 ILE B N 1
ATOM 1154 C CA . ILE B 1 58 ? 6.793 19.891 8.516 1 96.69 58 ILE B CA 1
ATOM 1155 C C . ILE B 1 58 ? 8.023 19.344 7.781 1 96.69 58 ILE B C 1
ATOM 1157 O O . ILE B 1 58 ? 8.539 18.281 8.125 1 96.69 58 ILE B O 1
ATOM 1161 N N . ALA B 1 59 ? 8.492 20.078 6.793 1 94.56 59 ALA B N 1
ATOM 1162 C CA . ALA B 1 59 ? 9.664 19.672 6.027 1 94.56 59 ALA B CA 1
ATOM 1163 C C . ALA B 1 59 ? 10.883 19.5 6.934 1 94.56 59 ALA B C 1
ATOM 1165 O O . ALA B 1 59 ? 11.609 18.516 6.828 1 94.56 59 ALA B O 1
ATOM 1166 N N . ALA B 1 60 ? 11.062 20.453 7.836 1 93.88 60 ALA B N 1
ATOM 1167 C CA . ALA B 1 60 ? 12.203 20.438 8.742 1 93.88 60 ALA B CA 1
ATOM 1168 C C . ALA B 1 60 ? 12.117 19.281 9.734 1 93.88 60 ALA B C 1
ATOM 1170 O O . ALA B 1 60 ? 13.117 18.609 10.008 1 93.88 60 ALA B O 1
ATOM 1171 N N . SER B 1 61 ? 10.961 19.031 10.242 1 93.62 61 SER B N 1
ATOM 1172 C CA . SER B 1 61 ? 10.781 18.031 11.281 1 93.62 61 SER B CA 1
ATOM 1173 C C . SER B 1 61 ? 10.844 16.609 10.711 1 93.62 61 SER B C 1
ATOM 1175 O O . SER B 1 61 ? 11.359 15.695 11.352 1 93.62 61 SER B O 1
ATOM 1177 N N . LEU B 1 62 ? 10.391 16.406 9.438 1 93.44 62 LEU B N 1
ATOM 1178 C CA . LEU B 1 62 ? 10.273 15.062 8.875 1 93.44 62 LEU B CA 1
ATOM 1179 C C . LEU B 1 62 ? 11.438 14.766 7.93 1 93.44 62 LEU B C 1
ATOM 1181 O O . LEU B 1 62 ? 11.664 13.617 7.555 1 93.44 62 LEU B O 1
ATOM 1185 N N . GLY B 1 63 ? 12.148 15.758 7.609 1 92.44 63 GLY B N 1
ATOM 1186 C CA . GLY B 1 63 ? 13.258 15.555 6.691 1 92.44 63 GLY B CA 1
ATOM 1187 C C . GLY B 1 63 ? 12.812 15.203 5.285 1 92.44 63 GLY B C 1
ATOM 1188 O O . GLY B 1 63 ? 13.406 14.328 4.648 1 92.44 63 GLY B O 1
ATOM 1189 N N . VAL B 1 64 ? 11.664 15.781 4.852 1 91.06 64 VAL B N 1
ATOM 1190 C CA . VAL B 1 64 ? 11.18 15.594 3.49 1 91.06 64 VAL B CA 1
ATOM 1191 C C . VAL B 1 64 ? 11.273 16.922 2.727 1 91.06 64 VAL B C 1
ATOM 1193 O O . VAL B 1 64 ? 11.383 17.984 3.332 1 91.06 64 VAL B O 1
ATOM 1196 N N . SER B 1 65 ? 11.289 16.828 1.441 1 89.44 65 SER B N 1
ATOM 1197 C CA . SER B 1 65 ? 11.414 18.031 0.624 1 89.44 65 SER B CA 1
ATOM 1198 C C . SER B 1 65 ? 10.125 18.844 0.646 1 89.44 65 SER B C 1
ATOM 1200 O O . SER B 1 65 ? 9.047 18.312 0.915 1 89.44 65 SER B O 1
ATOM 1202 N N . ILE B 1 66 ? 10.258 20.109 0.285 1 91.94 66 ILE B N 1
ATOM 1203 C CA . ILE B 1 66 ? 9.102 21 0.179 1 91.94 66 ILE B CA 1
ATOM 1204 C C . ILE B 1 66 ? 8.219 20.547 -0.986 1 91.94 66 ILE B C 1
ATOM 1206 O O . ILE B 1 66 ? 6.992 20.656 -0.918 1 91.94 66 ILE B O 1
ATOM 1210 N N . ALA B 1 67 ? 8.891 20.062 -1.955 1 90.25 67 ALA B N 1
ATOM 1211 C CA . ALA B 1 67 ? 8.133 19.578 -3.105 1 90.25 67 ALA B CA 1
ATOM 1212 C C . ALA B 1 67 ? 7.195 18.438 -2.707 1 90.25 67 ALA B C 1
ATOM 1214 O O . ALA B 1 67 ? 6.051 18.391 -3.164 1 90.25 67 ALA B O 1
ATOM 1215 N N . THR B 1 68 ? 7.633 17.484 -1.871 1 89.81 68 THR B N 1
ATOM 1216 C CA . THR B 1 68 ? 6.82 16.391 -1.365 1 89.81 68 THR B CA 1
ATOM 1217 C C . THR B 1 68 ? 5.625 16.922 -0.578 1 89.81 68 THR B C 1
ATOM 1219 O O . THR B 1 68 ? 4.504 16.438 -0.745 1 89.81 68 THR B O 1
ATOM 1222 N N . ILE B 1 69 ? 5.816 17.922 0.224 1 94.88 69 ILE B N 1
ATOM 1223 C CA . ILE B 1 69 ? 4.766 18.5 1.057 1 94.88 69 ILE B CA 1
ATOM 1224 C C . ILE B 1 69 ? 3.754 19.234 0.177 1 94.88 69 ILE B C 1
ATOM 1226 O O . ILE B 1 69 ? 2.543 19.109 0.385 1 94.88 69 ILE B O 1
ATOM 1230 N N . THR B 1 70 ? 4.301 19.969 -0.755 1 93.06 70 THR B N 1
ATOM 1231 C CA . THR B 1 70 ? 3.432 20.734 -1.649 1 93.06 70 THR B CA 1
ATOM 1232 C C . THR B 1 70 ? 2.535 19.797 -2.451 1 93.06 70 THR B C 1
ATOM 1234 O O . THR B 1 70 ? 1.347 20.062 -2.633 1 93.06 70 THR B O 1
ATOM 1237 N N . ARG B 1 71 ? 3.072 18.75 -2.877 1 90.75 71 ARG B N 1
ATOM 1238 C CA . ARG B 1 71 ? 2.271 17.75 -3.594 1 90.75 71 ARG B CA 1
ATOM 1239 C C . ARG B 1 71 ? 1.18 17.188 -2.697 1 90.75 71 ARG B C 1
ATOM 1241 O O . ARG B 1 71 ? 0.031 17.047 -3.123 1 90.75 71 ARG B O 1
ATOM 1248 N N . ALA B 1 72 ? 1.549 16.844 -1.506 1 94.38 72 ALA B N 1
ATOM 1249 C CA . ALA B 1 72 ? 0.573 16.312 -0.557 1 94.38 72 ALA B CA 1
ATOM 1250 C C . ALA B 1 72 ? -0.512 17.344 -0.253 1 94.38 72 ALA B C 1
ATOM 1252 O O . ALA B 1 72 ? -1.697 17 -0.202 1 94.38 72 ALA B O 1
ATOM 1253 N N . SER B 1 73 ? -0.077 18.578 -0.048 1 94.38 73 SER B N 1
ATOM 1254 C CA . SER B 1 73 ? -1.015 19.656 0.24 1 94.38 73 SER B CA 1
ATOM 1255 C C . SER B 1 73 ? -1.985 19.875 -0.916 1 94.38 73 SER B C 1
ATOM 1257 O O . SER B 1 73 ? -3.186 20.062 -0.7 1 94.38 73 SER B O 1
ATOM 1259 N N . ASN B 1 74 ? -1.468 19.812 -2.074 1 93.56 74 ASN B N 1
ATOM 1260 C CA . ASN B 1 74 ? -2.309 19.969 -3.256 1 93.56 74 ASN B CA 1
ATOM 1261 C C . ASN B 1 74 ? -3.32 18.844 -3.379 1 93.56 74 ASN B C 1
ATOM 1263 O O . ASN B 1 74 ? -4.469 19.062 -3.768 1 93.56 74 ASN B O 1
ATOM 1267 N N . ASN B 1 75 ? -2.842 17.641 -3.102 1 91.44 75 ASN B N 1
ATOM 1268 C CA . ASN B 1 75 ? -3.766 16.516 -3.109 1 91.44 75 ASN B CA 1
ATOM 1269 C C . ASN B 1 75 ? -4.922 16.719 -2.139 1 91.44 75 ASN B C 1
ATOM 1271 O O . ASN B 1 75 ? -6.078 16.453 -2.475 1 91.44 75 ASN B O 1
ATOM 1275 N N . LEU B 1 76 ? -4.691 17.25 -0.968 1 93 76 LEU B N 1
ATOM 1276 C CA . LEU B 1 76 ? -5.719 17.484 0.041 1 93 76 LEU B CA 1
ATOM 1277 C C . LEU B 1 76 ? -6.699 18.547 -0.419 1 93 76 LEU B C 1
ATOM 1279 O O . LEU B 1 76 ? -7.902 18.453 -0.165 1 93 76 LEU B O 1
ATOM 1283 N N . LYS B 1 77 ? -6.18 19.531 -1.099 1 93.56 77 LYS B N 1
ATOM 1284 C CA . LYS B 1 77 ? -7.008 20.641 -1.538 1 93.56 77 LYS B CA 1
ATOM 1285 C C . LYS B 1 77 ? -8.008 20.203 -2.6 1 93.56 77 LYS B C 1
ATOM 1287 O O . LYS B 1 77 ? -9.078 20.797 -2.736 1 93.56 77 LYS B O 1
ATOM 1292 N N . THR B 1 78 ? -7.656 19.219 -3.314 1 92.19 78 THR B N 1
ATOM 1293 C CA . THR B 1 78 ? -8.523 18.766 -4.395 1 92.19 78 THR B CA 1
ATOM 1294 C C . THR B 1 78 ? -9.602 17.828 -3.867 1 92.19 78 THR B C 1
ATOM 1296 O O . THR B 1 78 ? -10.531 17.469 -4.59 1 92.19 78 THR B O 1
ATOM 1299 N N . MET B 1 79 ? -9.516 17.516 -2.631 1 90.81 79 MET B N 1
ATOM 1300 C CA . MET B 1 79 ? -10.477 16.578 -2.049 1 90.81 79 MET B CA 1
ATOM 1301 C C . MET B 1 79 ? -11.734 17.312 -1.594 1 90.81 79 MET B C 1
ATOM 1303 O O . MET B 1 79 ? -11.664 18.469 -1.179 1 90.81 79 MET B O 1
ATOM 1307 N N . SER B 1 80 ? -12.844 16.531 -1.735 1 92.81 80 SER B N 1
ATOM 1308 C CA . SER B 1 80 ? -14.07 17.062 -1.149 1 92.81 80 SER B CA 1
ATOM 1309 C C . SER B 1 80 ? -13.992 17.078 0.374 1 92.81 80 SER B C 1
ATOM 1311 O O . SER B 1 80 ? -13.133 16.422 0.964 1 92.81 80 SER B O 1
ATOM 1313 N N . GLU B 1 81 ? -14.867 17.891 1.031 1 93.38 81 GLU B N 1
ATOM 1314 C CA . GLU B 1 81 ? -14.914 17.938 2.49 1 93.38 81 GLU B CA 1
ATOM 1315 C C . GLU B 1 81 ? -15.172 16.547 3.076 1 93.38 81 GLU B C 1
ATOM 1317 O O . GLU B 1 81 ? -14.578 16.172 4.09 1 93.38 81 GLU B O 1
ATOM 1322 N N . ALA B 1 82 ? -16.047 15.82 2.422 1 92.19 82 ALA B N 1
ATOM 1323 C CA . ALA B 1 82 ? -16.391 14.477 2.887 1 92.19 82 ALA B CA 1
ATOM 1324 C C . ALA B 1 82 ? -15.18 13.547 2.787 1 92.19 82 ALA B C 1
ATOM 1326 O O . ALA B 1 82 ? -14.93 12.742 3.688 1 92.19 82 ALA B O 1
ATOM 1327 N N . GLU B 1 83 ? -14.453 13.641 1.732 1 89.31 83 GLU B N 1
ATOM 1328 C CA . GLU B 1 83 ? -13.266 12.82 1.539 1 89.31 83 GLU B CA 1
ATOM 1329 C C . GLU B 1 83 ? -12.188 13.164 2.566 1 89.31 83 GLU B C 1
ATOM 1331 O O . GLU B 1 83 ? -11.523 12.273 3.102 1 89.31 83 GLU B O 1
ATOM 1336 N N . ARG B 1 84 ? -12.047 14.398 2.777 1 92.69 84 ARG B N 1
ATOM 1337 C CA . ARG B 1 84 ? -11.055 14.859 3.74 1 92.69 84 ARG B CA 1
ATOM 1338 C C . ARG B 1 84 ? -11.391 14.375 5.148 1 92.69 84 ARG B C 1
ATOM 1340 O O . ARG B 1 84 ? -10.5 13.969 5.898 1 92.69 84 ARG B O 1
ATOM 1347 N N . ALA B 1 85 ? -12.633 14.477 5.492 1 92.44 85 ALA B N 1
ATOM 1348 C CA . ALA B 1 85 ? -13.078 14.008 6.805 1 92.44 85 ALA B CA 1
ATOM 1349 C C . ALA B 1 85 ? -12.852 12.508 6.957 1 92.44 85 ALA B C 1
ATOM 1351 O O . ALA B 1 85 ? -12.43 12.039 8.016 1 92.44 85 ALA B O 1
ATOM 1352 N N . LEU B 1 86 ? -13.125 11.82 5.898 1 90.44 86 LEU B N 1
ATOM 1353 C CA . LEU B 1 86 ? -12.906 10.383 5.91 1 90.44 86 LEU B CA 1
ATOM 1354 C C . LEU B 1 86 ? -11.422 10.055 6.066 1 90.44 86 LEU B C 1
ATOM 1356 O O . LEU B 1 86 ? -11.047 9.188 6.863 1 90.44 86 LEU B O 1
ATOM 1360 N N . LEU B 1 87 ? -10.609 10.766 5.355 1 91.56 87 LEU B N 1
ATOM 1361 C CA . LEU B 1 87 ? -9.172 10.547 5.434 1 91.56 87 LEU B CA 1
ATOM 1362 C C . LEU B 1 87 ? -8.656 10.82 6.844 1 91.56 87 LEU B C 1
ATOM 1364 O O . LEU B 1 87 ? -7.84 10.062 7.371 1 91.56 87 LEU B O 1
ATOM 1368 N N . SER B 1 88 ? -9.148 11.906 7.398 1 93.25 88 SER B N 1
ATOM 1369 C CA . SER B 1 88 ? -8.758 12.25 8.758 1 93.25 88 SER B CA 1
ATOM 1370 C C . SER B 1 88 ? -9.109 11.141 9.742 1 93.25 88 SER B C 1
ATOM 1372 O O . SER B 1 88 ? -8.32 10.805 10.617 1 93.25 88 SER B O 1
ATOM 1374 N N . ARG B 1 89 ? -10.211 10.523 9.531 1 91.12 89 ARG B N 1
ATOM 1375 C CA . ARG B 1 89 ? -10.648 9.43 10.398 1 91.12 89 ARG B CA 1
ATOM 1376 C C . ARG B 1 89 ? -9.781 8.195 10.203 1 91.12 89 ARG B C 1
ATOM 1378 O O . ARG B 1 89 ? -9.516 7.461 11.156 1 91.12 89 ARG B O 1
ATOM 1385 N N . LEU B 1 90 ? -9.305 8.07 9.047 1 89.06 90 LEU B N 1
ATOM 1386 C CA . LEU B 1 90 ? -8.562 6.855 8.719 1 89.06 90 LEU B CA 1
ATOM 1387 C C . LEU B 1 90 ? -7.125 6.945 9.227 1 89.06 90 LEU B C 1
ATOM 1389 O O . LEU B 1 90 ? -6.543 5.938 9.633 1 89.06 90 LEU B O 1
ATOM 1393 N N . ILE B 1 91 ? -6.586 8.148 9.211 1 91.12 91 ILE B N 1
ATOM 1394 C CA . ILE B 1 91 ? -5.137 8.133 9.375 1 91.12 91 ILE B CA 1
ATOM 1395 C C . ILE B 1 91 ? -4.758 8.836 10.68 1 91.12 91 ILE B C 1
ATOM 1397 O O . ILE B 1 91 ? -3.602 8.781 11.102 1 91.12 91 ILE B O 1
ATOM 1401 N N . LEU B 1 92 ? -5.762 9.617 11.195 1 87.75 92 LEU B N 1
ATOM 1402 C CA . LEU B 1 92 ? -5.457 10.25 12.477 1 87.75 92 LEU B CA 1
ATOM 1403 C C . LEU B 1 92 ? -5.891 9.352 13.633 1 87.75 92 LEU B C 1
ATOM 1405 O O . LEU B 1 92 ? -6.879 8.625 13.531 1 87.75 92 LEU B O 1
#